Protein AF-A0A517PYD6-F1 (afdb_monomer)

Nearest PDB structures (foldseek):
  4lqc-assembly1_B  TM=9.552E-01  e=2.859E-15  Brucella melitensis
  7uxr-assembly1_B  TM=9.146E-01  e=4.306E-14  Bacteroides thetaiotaomicron
  8g83-assembly1_A  TM=9.114E-01  e=1.278E-12  Acinetobacter baumannii 1295743
  3h16-assembly1_A  TM=9.087E-01  e=2.225E-12  Paracoccus denitrificans PD1222
  7uwg-assembly2_B  TM=8.964E-01  e=1.739E-12  Acinetobacter baumannii

Mean predicted aligned error: 8.77 Å

Foldseek 3Di:
DQFAEEEAEEPVCCVVAVVVLCVLCVLLVGGYHYPQRHDDAPDQLQVSVVVRVVNHQAYEYEAEPSVVVRDYDLVSVVVLVCCCPVPSVRYAYEYEPDALVRCCVRPVVVSVDDHHYCVVPSNVVSVVVQLVRQWAWEAEPVRDTDIDRCSQWAWLFFFDLFPCCVVCVVVPVPPVVNVCSVVVARKTKTWRVPPDVIWIKIDRSNVRYIYTDDPVSCCRGRPPDPPPPDPPDPPPDDDD

Radius of gyration: 22.87 Å; Cα contacts (8 Å, |Δi|>4): 374; chains: 1; bounding box: 45×34×94 Å

Secondary structure (DSSP, 8-state):
--EEEEEEEEGGGIIIIIHHHHHHHHHTT--EE-GGGEE-TT--HHHHHHHHHHHEEEEEEEE-HHHHHS---HHHHHHHHHHHHTT-TTEEEEE-S--HHHHHHH-TTTTTS-PEEGGG-HHHHHHHHHHHHTEEEEE-TTS-EEEEEGGGSEEEEPPP--GGGGT-GGG---HHHHHHHHHT--EEEEEETTSTT-EEEEEETTT-EEEEE-HHHHHHHSPPPPPPPP--PPPP----

Solvent-accessible surface area (backbone atoms only — not comparable to full-atom values): 13710 Å² total; per-residue (Å²): 107,88,28,49,29,26,41,33,34,27,60,87,44,36,78,80,47,49,52,58,47,46,52,55,35,47,75,40,75,37,44,67,47,43,84,90,40,52,53,60,83,79,64,57,68,56,59,56,49,53,55,40,53,66,40,12,62,23,35,37,36,47,44,31,65,67,39,70,67,38,78,70,58,66,72,43,61,54,44,55,51,48,50,37,67,76,72,48,77,38,51,45,61,32,32,37,99,56,50,56,68,59,42,36,76,80,37,63,79,58,44,80,48,92,54,55,45,53,89,72,34,64,69,54,51,49,51,58,48,46,61,61,77,32,45,29,41,34,28,43,94,85,70,51,77,44,82,44,57,53,59,75,33,47,81,71,47,64,62,52,80,52,82,56,50,83,82,48,50,75,80,49,79,50,62,72,59,49,52,38,64,72,68,67,53,62,49,41,33,35,33,34,70,84,46,77,98,47,42,40,32,41,34,34,69,84,80,39,37,30,35,55,46,55,72,69,58,43,46,57,25,55,56,77,75,82,72,74,76,71,82,75,75,74,78,81,83,80,86,129

InterPro domains:
  IPR000157 Toll/interleukin-1 receptor homology (TIR) domain [PF13676] (6-99)
  IPR000157 Toll/interleukin-1 receptor homology (TIR) domain [PS50104] (1-133)
  IPR000157 Toll/interleukin-1 receptor homology (TIR) domain [SM00255] (2-145)
  IPR035897 Toll/interleukin-1 receptor homology (TIR) domain superfamily [G3DSA:3.40.50.10140] (1-121)
  IPR035897 Toll/interleukin-1 receptor homology (TIR) domain superfamily [SSF52200] (2-113)

Structure (mmCIF, N/CA/C/O backbone):
data_AF-A0A517PYD6-F1
#
_entry.id   AF-A0A517PYD6-F1
#
loop_
_atom_site.group_PDB
_atom_site.id
_atom_site.type_symbol
_atom_site.label_atom_id
_atom_site.label_alt_id
_atom_site.label_comp_id
_atom_site.label_asym_id
_atom_site.label_entity_id
_atom_site.label_seq_id
_atom_site.pdbx_PDB_ins_code
_atom_site.Cartn_x
_atom_site.Cartn_y
_atom_site.Cartn_z
_atom_site.occupancy
_atom_site.B_iso_or_equiv
_atom_site.auth_seq_id
_atom_site.auth_comp_id
_atom_site.auth_asym_id
_atom_site.auth_atom_id
_atom_site.pdbx_PDB_model_num
ATOM 1 N N . MET A 1 1 ? 3.929 -9.070 -5.646 1.00 64.12 1 MET A N 1
ATOM 2 C CA . MET A 1 1 ? 2.944 -8.330 -4.864 1.00 64.12 1 MET A CA 1
ATOM 3 C C . MET A 1 1 ? 1.997 -7.779 -5.881 1.00 64.12 1 MET A C 1
ATOM 5 O O . MET A 1 1 ? 2.422 -7.166 -6.853 1.00 64.12 1 MET A O 1
ATOM 9 N N . ASP A 1 2 ? 0.725 -8.060 -5.677 1.00 80.62 2 ASP A N 1
ATOM 10 C CA . ASP A 1 2 ? -0.310 -7.690 -6.629 1.00 80.62 2 ASP A CA 1
ATOM 11 C C . ASP A 1 2 ? -0.902 -6.319 -6.272 1.00 80.62 2 ASP A C 1
ATOM 13 O O . ASP A 1 2 ? -1.502 -5.665 -7.120 1.00 80.62 2 ASP A O 1
ATOM 17 N N . TRP A 1 3 ? -0.678 -5.839 -5.040 1.00 89.00 3 TRP A N 1
ATOM 18 C CA . TRP A 1 3 ? -1.339 -4.657 -4.486 1.00 89.00 3 TRP A CA 1
ATOM 19 C C . TRP A 1 3 ? -0.361 -3.659 -3.849 1.00 89.00 3 TRP A C 1
ATOM 21 O O . TRP A 1 3 ? 0.643 -4.022 -3.230 1.00 89.00 3 TRP A O 1
ATOM 31 N N . ASP A 1 4 ? -0.682 -2.369 -3.935 1.00 89.00 4 ASP A N 1
ATOM 32 C CA . ASP A 1 4 ? 0.058 -1.318 -3.231 1.00 89.00 4 ASP A CA 1
ATOM 33 C C . ASP A 1 4 ? -0.318 -1.277 -1.747 1.00 89.00 4 ASP A C 1
ATOM 35 O O . ASP A 1 4 ? 0.539 -1.095 -0.878 1.00 89.00 4 ASP A O 1
ATOM 39 N N . LEU A 1 5 ? -1.602 -1.471 -1.450 1.00 92.81 5 LEU A N 1
ATOM 40 C CA . LEU A 1 5 ? -2.156 -1.364 -0.109 1.00 92.81 5 LEU A CA 1
ATOM 41 C C . LEU A 1 5 ? -3.214 -2.446 0.109 1.00 92.81 5 LEU A C 1
ATOM 43 O O . LEU A 1 5 ? -4.138 -2.566 -0.690 1.00 92.81 5 LEU A O 1
ATOM 47 N N . PHE A 1 6 ? -3.137 -3.183 1.215 1.00 95.38 6 PHE A N 1
ATOM 48 C CA . PHE A 1 6 ? -4.326 -3.864 1.733 1.00 95.38 6 PHE A CA 1
ATOM 49 C C . PHE A 1 6 ? -4.969 -3.070 2.864 1.00 95.38 6 PHE A C 1
ATOM 51 O O . PHE A 1 6 ? -4.266 -2.368 3.591 1.00 95.38 6 PHE A O 1
ATOM 58 N N . ILE A 1 7 ? -6.287 -3.187 3.033 1.00 96.38 7 ILE A N 1
ATOM 59 C CA . ILE A 1 7 ? -7.005 -2.595 4.168 1.00 96.38 7 ILE A CA 1
ATOM 60 C C . ILE A 1 7 ? -7.632 -3.700 5.006 1.00 96.38 7 ILE A C 1
ATOM 62 O O . ILE A 1 7 ? -8.597 -4.343 4.601 1.00 96.38 7 ILE A O 1
ATOM 66 N N . SER A 1 8 ? -7.092 -3.878 6.203 1.00 94.88 8 SER A N 1
ATOM 67 C CA . SER A 1 8 ? -7.590 -4.816 7.192 1.00 94.88 8 SER A CA 1
ATOM 68 C C . SER A 1 8 ? -8.518 -4.114 8.173 1.00 94.88 8 SER A C 1
ATOM 70 O O . SER A 1 8 ? -8.181 -3.054 8.711 1.00 94.88 8 SER A O 1
ATOM 72 N N . HIS A 1 9 ? -9.711 -4.669 8.360 1.00 95.38 9 HIS A N 1
ATOM 73 C CA . HIS A 1 9 ? -10.810 -3.971 9.016 1.00 95.38 9 HIS A CA 1
ATOM 74 C C . HIS A 1 9 ? -11.825 -4.935 9.619 1.00 95.38 9 HIS A C 1
ATOM 76 O O . HIS A 1 9 ? -11.904 -6.100 9.236 1.00 95.38 9 HIS A O 1
ATOM 82 N N . ALA A 1 10 ? -12.619 -4.440 10.564 1.00 95.75 10 ALA A N 1
ATOM 83 C CA . ALA A 1 10 ? -13.800 -5.158 10.999 1.00 95.75 10 ALA A CA 1
ATOM 84 C C . ALA A 1 10 ? -14.883 -5.088 9.916 1.00 95.75 10 ALA A C 1
ATOM 86 O O . ALA A 1 10 ? -15.061 -4.033 9.310 1.00 95.75 10 ALA A O 1
ATOM 87 N N . SER A 1 11 ? -15.605 -6.187 9.689 1.00 94.00 11 SER A N 1
ATOM 88 C CA . SER A 1 11 ? -16.716 -6.276 8.728 1.00 94.00 11 SER A CA 1
ATOM 89 C C . SER A 1 11 ? -17.699 -5.109 8.815 1.00 94.00 11 SER A C 1
ATOM 91 O O . SER A 1 11 ? -18.129 -4.546 7.809 1.00 94.00 11 SER A O 1
ATOM 93 N N . GLU A 1 12 ? -17.981 -4.681 10.038 1.00 96.31 12 GLU A N 1
ATOM 94 C CA . GLU A 1 12 ? -18.884 -3.589 10.370 1.00 96.31 12 GLU A CA 1
ATOM 95 C C . GLU A 1 12 ? -18.407 -2.215 9.849 1.00 96.31 12 GLU A C 1
ATOM 97 O O . GLU A 1 12 ? -19.226 -1.342 9.567 1.00 96.31 12 GLU A O 1
ATOM 102 N N . ASP A 1 13 ? -17.098 -2.022 9.660 1.00 96.31 13 ASP A N 1
ATOM 103 C CA . ASP A 1 13 ? -1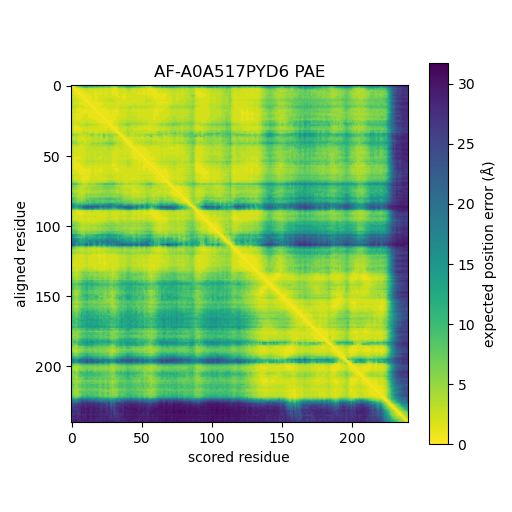6.492 -0.756 9.215 1.00 96.31 13 ASP A CA 1
ATOM 104 C C . ASP A 1 13 ? -16.428 -0.604 7.683 1.00 96.31 13 ASP A C 1
ATOM 106 O O . ASP A 1 13 ? -16.016 0.442 7.156 1.00 96.31 13 ASP A O 1
ATOM 110 N N . LYS A 1 14 ? -16.789 -1.66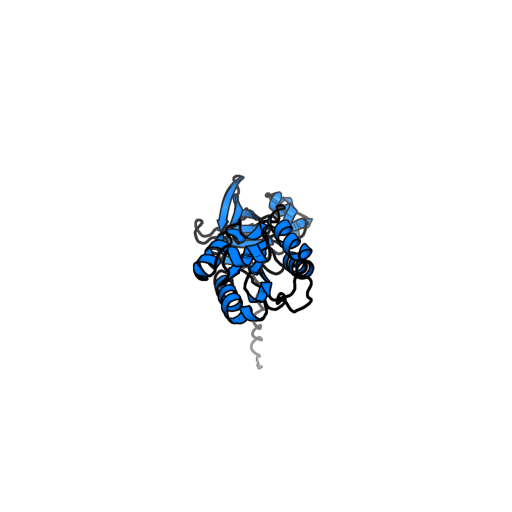1 6.947 1.00 95.81 14 LYS A N 1
ATOM 111 C CA . LYS A 1 14 ? -16.534 -1.790 5.510 1.00 95.81 14 LYS A CA 1
ATOM 112 C C . LYS A 1 14 ? -17.160 -0.672 4.687 1.00 95.81 14 LYS A C 1
ATOM 114 O O . LYS A 1 14 ? -16.476 0.005 3.916 1.00 95.81 14 LYS A O 1
ATOM 119 N N . ASP A 1 15 ? -18.461 -0.471 4.856 1.00 95.81 15 ASP A N 1
ATOM 120 C CA . ASP A 1 15 ? -19.213 0.498 4.060 1.00 95.81 15 ASP A CA 1
ATOM 121 C C . ASP A 1 15 ? -19.013 1.934 4.543 1.00 95.81 15 ASP A C 1
ATOM 123 O O . ASP A 1 15 ? -19.045 2.861 3.732 1.00 95.81 15 ASP A O 1
ATOM 127 N N . GLU A 1 16 ? -18.763 2.130 5.840 1.00 94.81 16 GLU A N 1
ATOM 128 C CA . GLU A 1 16 ? -18.590 3.468 6.398 1.00 94.81 16 GLU A CA 1
ATOM 129 C C . GLU A 1 16 ? -17.227 4.081 6.035 1.00 94.81 16 GLU A C 1
ATOM 131 O O . GLU A 1 16 ? -17.141 5.272 5.728 1.00 94.81 16 GLU A O 1
ATOM 136 N N . ILE A 1 17 ? -16.153 3.287 6.058 1.00 95.12 17 ILE A N 1
ATOM 137 C CA . ILE A 1 17 ? -14.780 3.808 5.949 1.00 95.12 17 ILE A CA 1
ATOM 138 C C . ILE A 1 17 ? -14.033 3.176 4.794 1.00 95.12 17 ILE A C 1
ATOM 140 O O . ILE A 1 17 ? -13.421 3.881 3.993 1.00 95.12 17 ILE A O 1
ATOM 144 N N . VAL A 1 18 ? -14.028 1.846 4.733 1.00 96.44 18 VAL A N 1
ATOM 145 C CA . VAL A 1 18 ? -13.042 1.105 3.945 1.00 96.44 18 VAL A CA 1
ATOM 146 C C . VAL A 1 18 ? -13.322 1.257 2.466 1.00 96.44 18 VAL A C 1
ATOM 148 O O . VAL A 1 18 ? -12.426 1.639 1.719 1.00 96.44 18 VAL A O 1
ATOM 151 N N . ARG A 1 19 ? -14.575 1.062 2.049 1.00 96.81 19 ARG A N 1
ATOM 152 C CA . ARG A 1 19 ? -15.001 1.246 0.661 1.00 96.81 19 ARG A CA 1
ATOM 153 C C . ARG A 1 19 ? -14.814 2.703 0.199 1.00 96.81 19 ARG A C 1
ATOM 155 O O . ARG A 1 19 ? -14.189 2.898 -0.845 1.00 96.81 19 ARG A O 1
ATOM 162 N N . PRO A 1 20 ? -15.253 3.742 0.943 1.00 96.62 20 PRO A N 1
ATOM 163 C CA . PRO A 1 20 ? -14.933 5.130 0.599 1.00 96.62 20 PRO A CA 1
ATOM 164 C C . PRO A 1 20 ? -13.432 5.407 0.468 1.00 96.62 20 PRO A C 1
ATOM 166 O O . PRO A 1 20 ? -13.009 6.055 -0.488 1.00 96.62 20 PRO A O 1
ATOM 169 N N . LEU A 1 21 ? -12.615 4.906 1.396 1.00 95.94 21 LEU A N 1
ATOM 170 C CA . LEU A 1 21 ? -11.175 5.139 1.389 1.00 95.94 21 LEU A CA 1
ATOM 171 C C . LEU A 1 21 ? -10.481 4.410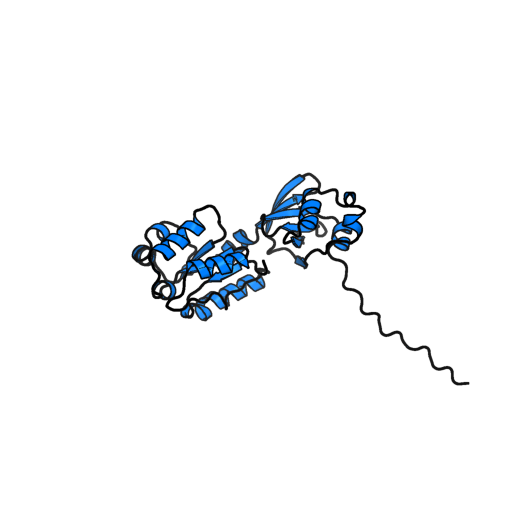 0.226 1.00 95.94 21 LEU A C 1
ATOM 173 O O . LEU A 1 21 ? -9.648 5.005 -0.458 1.00 95.94 21 LEU A O 1
ATOM 177 N N . ALA A 1 22 ? -10.870 3.164 -0.054 1.00 95.38 22 ALA A N 1
ATOM 178 C CA . ALA A 1 22 ? -10.392 2.390 -1.197 1.00 95.38 22 ALA A CA 1
ATOM 179 C C . ALA A 1 22 ? -10.718 3.074 -2.534 1.00 95.38 22 ALA A C 1
ATOM 181 O O . ALA A 1 22 ? -9.873 3.101 -3.429 1.00 95.38 22 ALA A O 1
ATOM 182 N N . ASN A 1 23 ? -11.897 3.693 -2.656 1.00 95.00 23 ASN A N 1
ATOM 183 C CA . ASN A 1 23 ? -12.264 4.468 -3.842 1.00 95.00 23 ASN A CA 1
ATOM 184 C C . ASN A 1 23 ? -11.355 5.694 -4.033 1.00 95.00 23 ASN A C 1
ATOM 186 O O . ASN A 1 23 ? -10.924 5.961 -5.154 1.00 95.00 23 ASN A O 1
ATOM 190 N N . ILE A 1 24 ? -11.028 6.417 -2.953 1.00 94.50 24 ILE A N 1
ATOM 191 C CA . ILE A 1 24 ? -10.103 7.564 -3.013 1.00 94.50 24 ILE A CA 1
ATOM 192 C C . ILE A 1 24 ? -8.705 7.101 -3.440 1.00 94.50 24 ILE A C 1
ATOM 194 O O . ILE A 1 24 ? -8.082 7.722 -4.296 1.00 94.50 24 ILE A O 1
ATOM 198 N N . PHE A 1 25 ? -8.213 6.000 -2.872 1.00 92.88 25 PHE A N 1
ATOM 199 C CA . PHE A 1 25 ? -6.920 5.430 -3.250 1.00 92.88 25 PHE A CA 1
ATOM 200 C C . PHE A 1 25 ? -6.882 4.973 -4.711 1.00 92.88 25 PHE A C 1
ATOM 202 O O . PHE A 1 25 ? -5.942 5.313 -5.428 1.00 92.88 25 PHE A O 1
ATOM 209 N N . SER A 1 26 ? -7.928 4.288 -5.173 1.00 89.12 26 SER A N 1
ATOM 210 C CA . SER A 1 26 ? -8.041 3.836 -6.564 1.00 89.12 26 SER A CA 1
ATOM 211 C C . SER A 1 26 ? -8.044 5.017 -7.538 1.00 89.12 26 SER A C 1
ATOM 213 O O . SER A 1 26 ? -7.374 4.974 -8.566 1.00 89.12 26 SER A O 1
ATOM 215 N N . ALA A 1 27 ? -8.727 6.113 -7.187 1.00 87.25 27 ALA A N 1
ATOM 216 C CA . ALA A 1 27 ? -8.702 7.352 -7.966 1.00 87.25 27 ALA A CA 1
ATOM 217 C C . ALA A 1 27 ? -7.305 8.005 -8.032 1.00 87.25 27 ALA A C 1
ATOM 219 O O . ALA A 1 27 ? -7.038 8.779 -8.947 1.00 87.25 27 ALA A O 1
ATOM 220 N N . ASN A 1 28 ? -6.411 7.666 -7.097 1.00 83.25 28 ASN A N 1
ATOM 221 C CA . ASN A 1 28 ? -5.027 8.138 -7.023 1.00 83.25 28 ASN A CA 1
ATOM 222 C C . ASN A 1 28 ? -4.007 7.096 -7.529 1.00 83.25 28 ASN A C 1
ATOM 224 O O . ASN A 1 28 ? -2.834 7.166 -7.157 1.00 83.25 28 ASN A O 1
ATOM 228 N N . ASN A 1 29 ? -4.437 6.132 -8.354 1.00 79.56 29 ASN A N 1
ATOM 229 C CA . ASN A 1 29 ? -3.607 5.054 -8.915 1.00 79.56 29 ASN A CA 1
ATOM 230 C C . ASN A 1 29 ? -2.935 4.146 -7.868 1.00 79.56 29 ASN A C 1
ATOM 232 O O . ASN A 1 29 ? -1.924 3.508 -8.157 1.00 79.56 29 ASN A O 1
ATOM 236 N N . VAL A 1 30 ? -3.485 4.068 -6.656 1.00 88.31 30 VAL A N 1
ATOM 237 C CA . VAL A 1 30 ? -3.038 3.110 -5.642 1.00 88.31 30 VAL A CA 1
ATOM 238 C C . VAL A 1 30 ? -3.856 1.839 -5.807 1.00 88.31 30 VAL A C 1
ATOM 240 O O . VAL A 1 30 ? -5.079 1.879 -5.666 1.00 88.31 30 VAL A O 1
ATOM 243 N N . ASN A 1 31 ? -3.201 0.707 -6.080 1.00 89.44 31 ASN A N 1
ATOM 244 C CA . ASN A 1 31 ? -3.914 -0.562 -6.183 1.00 89.44 31 ASN A CA 1
ATOM 245 C C . ASN A 1 31 ? -4.279 -1.090 -4.785 1.00 89.44 31 ASN A C 1
ATOM 247 O O . ASN A 1 31 ? -3.385 -1.402 -3.993 1.00 89.44 31 ASN A O 1
ATOM 251 N N . VAL A 1 32 ? -5.577 -1.178 -4.473 1.00 93.12 32 VAL A N 1
ATOM 252 C CA . VAL A 1 32 ? -6.070 -1.510 -3.125 1.00 93.12 32 VAL A CA 1
ATOM 253 C C . VAL A 1 32 ? -6.866 -2.803 -3.100 1.00 93.12 32 VAL A C 1
ATOM 255 O O . VAL A 1 32 ? -7.763 -3.003 -3.913 1.00 93.12 32 VAL A O 1
ATOM 258 N N . TRP A 1 33 ? -6.615 -3.614 -2.075 1.00 93.31 33 TRP A N 1
ATOM 259 C CA . TRP A 1 33 ? -7.391 -4.812 -1.773 1.00 93.31 33 TRP A CA 1
ATOM 260 C C . TRP A 1 33 ? -7.917 -4.794 -0.343 1.00 93.31 33 TRP A C 1
ATOM 262 O O . TRP A 1 33 ? -7.178 -4.481 0.587 1.00 93.31 33 TRP A O 1
ATOM 272 N N . TYR A 1 34 ? -9.193 -5.101 -0.134 1.00 91.44 34 TYR A N 1
ATOM 273 C CA . TYR A 1 34 ? -9.782 -5.012 1.206 1.00 91.44 34 TYR A CA 1
ATOM 274 C C . TYR A 1 34 ? -10.790 -6.113 1.530 1.00 91.44 34 TYR A C 1
ATOM 276 O O . TYR A 1 34 ? -10.874 -6.495 2.689 1.00 91.44 34 TYR A O 1
ATOM 284 N N . ASP A 1 35 ? -11.500 -6.671 0.545 1.00 87.12 35 ASP A N 1
ATOM 285 C CA . ASP A 1 35 ? -12.554 -7.665 0.801 1.00 87.12 35 ASP A CA 1
ATOM 286 C C . ASP A 1 35 ? -12.060 -8.953 1.483 1.00 87.12 35 ASP A C 1
ATOM 288 O O . ASP A 1 35 ? -12.775 -9.501 2.312 1.00 87.12 35 ASP A O 1
ATOM 292 N N . GLU A 1 36 ? -10.845 -9.425 1.185 1.00 84.69 36 GLU A N 1
ATOM 293 C CA . GLU A 1 36 ? -10.298 -10.656 1.788 1.00 84.69 36 GLU A CA 1
ATOM 294 C C . GLU A 1 36 ? -9.655 -10.453 3.172 1.00 84.69 36 GLU A C 1
ATOM 296 O O . GLU A 1 36 ? -9.262 -11.424 3.813 1.00 84.69 36 GLU A O 1
ATOM 301 N N . PHE A 1 37 ? -9.545 -9.209 3.655 1.00 85.88 37 PHE A N 1
ATOM 302 C CA . PHE A 1 37 ? -8.921 -8.884 4.952 1.00 85.88 37 PHE A CA 1
ATOM 303 C C . PHE A 1 37 ? -9.916 -8.336 5.973 1.00 85.88 37 PHE A C 1
ATOM 305 O O . PHE A 1 37 ? -9.568 -7.528 6.844 1.00 85.88 37 PHE A O 1
ATOM 312 N N . GLU A 1 38 ? -11.157 -8.774 5.829 1.00 90.38 38 GLU A N 1
ATOM 313 C CA . GLU A 1 38 ? -12.241 -8.558 6.768 1.00 90.38 38 GLU A CA 1
ATOM 314 C C . GLU A 1 38 ? -12.064 -9.496 7.970 1.00 90.38 38 GLU A C 1
ATOM 316 O O . GLU A 1 38 ? -11.844 -10.691 7.800 1.00 90.38 38 GLU A O 1
ATOM 321 N N . PHE A 1 39 ? -12.111 -8.953 9.186 1.00 90.25 39 PHE A N 1
ATOM 322 C CA . PHE A 1 39 ? -11.974 -9.755 10.400 1.00 90.25 39 PHE A CA 1
ATOM 323 C C . PHE A 1 39 ? -13.309 -10.350 10.844 1.00 90.25 39 PHE A C 1
ATOM 325 O O . PHE A 1 39 ? -14.304 -9.631 10.980 1.00 90.25 39 PHE A O 1
ATOM 332 N N . GLU A 1 40 ? -13.287 -11.615 11.236 1.00 89.44 40 GLU A N 1
ATOM 333 C CA . GLU A 1 40 ? -14.357 -12.329 11.923 1.00 89.44 40 GLU A CA 1
ATOM 334 C C . GLU A 1 40 ? -13.965 -12.699 13.367 1.00 89.44 40 GLU A C 1
ATOM 336 O O . GLU A 1 40 ? -12.820 -12.567 13.811 1.00 89.44 40 GLU A O 1
ATOM 341 N N . ILE A 1 41 ? -14.952 -13.118 14.165 1.00 86.00 41 ILE A N 1
ATOM 342 C CA . ILE A 1 41 ? -14.708 -13.542 15.548 1.00 86.00 41 ILE A CA 1
ATOM 343 C C . ILE A 1 41 ? -13.928 -14.860 15.538 1.00 86.00 41 ILE A C 1
ATOM 345 O O . ILE A 1 41 ? -14.426 -15.876 15.062 1.00 86.00 41 ILE A O 1
ATOM 349 N N . GLY A 1 42 ? -12.751 -14.858 16.167 1.00 85.31 42 GLY A N 1
ATOM 350 C CA . GLY A 1 42 ? -11.892 -16.039 16.283 1.00 85.31 42 GLY A CA 1
ATOM 351 C C . GLY A 1 42 ? -10.748 -16.084 15.272 1.00 85.31 42 GLY A C 1
ATOM 352 O O . GLY A 1 42 ? -9.925 -16.996 15.357 1.00 85.31 42 GLY A O 1
ATOM 353 N N . ASP A 1 43 ? -10.663 -15.097 14.379 1.00 88.81 43 ASP A N 1
ATOM 354 C CA . ASP A 1 43 ? -9.532 -14.938 13.471 1.00 88.81 43 ASP A CA 1
ATOM 355 C C . ASP A 1 43 ? -8.207 -14.766 14.214 1.00 88.81 43 ASP A C 1
ATOM 357 O O . ASP A 1 43 ? -8.150 -14.345 15.373 1.00 88.81 43 ASP A O 1
ATOM 361 N N . ASN A 1 44 ? -7.112 -15.062 13.513 1.00 90.81 44 ASN A N 1
ATOM 362 C CA . ASN A 1 44 ? -5.773 -14.748 13.980 1.00 90.81 44 ASN A CA 1
ATOM 363 C C . ASN A 1 44 ? -5.295 -13.432 13.356 1.00 90.81 44 ASN A C 1
ATOM 365 O O . ASN A 1 44 ? -4.903 -13.401 12.189 1.00 90.81 44 ASN A O 1
ATOM 369 N N . LEU A 1 45 ? -5.259 -12.353 14.143 1.00 89.31 45 LEU A N 1
ATOM 370 C CA . LEU A 1 45 ? -4.905 -11.014 13.650 1.00 89.31 45 LEU A CA 1
ATOM 371 C C . LEU A 1 45 ? -3.538 -10.996 12.955 1.00 89.31 45 LEU A C 1
ATOM 373 O O . LEU A 1 45 ? -3.351 -10.361 11.917 1.00 89.31 45 LEU A O 1
ATOM 377 N N . ARG A 1 46 ? -2.561 -11.690 13.543 1.00 87.44 46 ARG A N 1
ATOM 378 C CA . ARG A 1 46 ? -1.193 -11.706 13.030 1.00 87.44 46 ARG A CA 1
ATOM 379 C C . ARG A 1 46 ? -1.120 -12.419 11.684 1.00 87.44 46 ARG A C 1
ATOM 381 O O . ARG A 1 46 ? -0.471 -11.908 10.777 1.00 87.44 46 ARG A O 1
ATOM 388 N N . GLU A 1 47 ? -1.761 -13.575 11.560 1.00 88.75 47 GLU A N 1
ATOM 389 C CA . GLU A 1 47 ? -1.769 -14.350 10.319 1.00 88.75 47 GLU A CA 1
ATOM 390 C C . GLU A 1 47 ? -2.435 -13.577 9.177 1.00 88.75 47 GLU A C 1
ATOM 392 O O . GLU A 1 47 ? -1.851 -13.470 8.098 1.00 88.75 47 GLU A O 1
ATOM 397 N N . THR A 1 48 ? -3.592 -12.956 9.433 1.00 90.38 48 THR A N 1
ATOM 398 C CA . THR A 1 48 ? -4.296 -12.118 8.451 1.00 90.38 48 THR A CA 1
ATOM 399 C C . THR A 1 48 ? -3.402 -10.988 7.942 1.00 90.38 48 THR A C 1
ATOM 401 O O . THR A 1 48 ? -3.284 -10.769 6.735 1.00 90.38 48 THR A O 1
ATOM 404 N N . ILE A 1 49 ? -2.695 -10.305 8.846 1.00 89.12 49 ILE A N 1
ATOM 405 C CA . ILE A 1 49 ? -1.787 -9.208 8.491 1.00 89.12 49 ILE A CA 1
ATOM 406 C C . ILE A 1 49 ? -0.557 -9.703 7.733 1.00 89.12 49 ILE A C 1
ATOM 408 O O . ILE A 1 49 ? -0.151 -9.082 6.749 1.00 89.12 49 ILE A O 1
ATOM 412 N N . GLU A 1 50 ? 0.052 -10.808 8.164 1.00 88.31 50 GLU A N 1
ATOM 413 C CA . GLU A 1 50 ? 1.187 -11.394 7.452 1.00 88.31 50 GLU A CA 1
ATOM 414 C C . GLU A 1 50 ? 0.786 -11.823 6.034 1.00 88.31 50 GLU A C 1
ATOM 416 O O . GLU A 1 50 ? 1.547 -11.596 5.094 1.00 88.31 50 GLU A O 1
ATOM 421 N N . ASN A 1 51 ? -0.414 -12.380 5.855 1.00 89.75 51 ASN A N 1
ATOM 422 C CA . ASN A 1 51 ? -0.943 -12.738 4.540 1.00 89.75 51 ASN A CA 1
ATOM 423 C C . ASN A 1 51 ? -1.196 -11.502 3.667 1.00 89.75 51 ASN A C 1
ATOM 425 O O . ASN A 1 51 ? -0.818 -11.506 2.495 1.00 89.75 51 ASN A O 1
ATOM 429 N N . GLY A 1 52 ? -1.714 -10.412 4.238 1.00 90.44 52 GLY A N 1
ATOM 430 C CA . GLY A 1 52 ? -1.815 -9.131 3.536 1.00 90.44 52 GLY A CA 1
ATOM 431 C C . GLY A 1 52 ? -0.459 -8.597 3.083 1.00 90.44 52 GLY A C 1
ATOM 432 O O . GLY A 1 52 ? -0.280 -8.243 1.921 1.00 90.44 52 GLY A O 1
ATOM 433 N N . LEU A 1 53 ? 0.549 -8.625 3.956 1.00 88.38 53 LEU A N 1
ATOM 434 C CA . LEU A 1 53 ? 1.901 -8.150 3.640 1.00 88.38 53 LEU A CA 1
ATOM 435 C C . LEU A 1 53 ? 2.664 -9.025 2.635 1.00 88.38 53 LEU A C 1
ATOM 437 O O . LEU A 1 53 ? 3.649 -8.552 2.057 1.00 88.38 53 LEU A O 1
ATOM 441 N N . ARG A 1 54 ? 2.260 -10.287 2.441 1.00 88.25 54 ARG A N 1
ATOM 442 C CA . ARG A 1 54 ? 2.808 -11.151 1.381 1.00 88.25 54 ARG A CA 1
ATOM 443 C C . ARG A 1 54 ? 2.363 -10.685 -0.005 1.00 88.25 54 ARG A C 1
ATOM 445 O O . ARG A 1 54 ? 3.160 -10.735 -0.937 1.00 88.25 54 ARG A O 1
ATOM 452 N N . ASN A 1 55 ? 1.128 -10.203 -0.119 1.00 88.62 55 ASN A N 1
ATOM 453 C CA . ASN A 1 55 ? 0.522 -9.832 -1.398 1.00 88.62 55 ASN A CA 1
ATOM 454 C C . ASN A 1 55 ? 0.542 -8.322 -1.668 1.00 88.62 55 ASN A C 1
ATOM 456 O O . ASN A 1 55 ? 0.340 -7.913 -2.811 1.00 88.62 55 ASN A O 1
ATOM 460 N N . SER A 1 56 ? 0.840 -7.511 -0.650 1.00 89.81 56 SER A N 1
ATOM 461 C CA . SER A 1 56 ? 0.751 -6.054 -0.725 1.00 89.81 56 SER A CA 1
ATOM 462 C C . SER A 1 56 ? 1.976 -5.349 -0.157 1.00 89.81 56 SER A C 1
ATOM 464 O O . SER A 1 56 ? 2.545 -5.776 0.850 1.00 89.81 56 SER A O 1
ATOM 466 N N . ARG A 1 57 ? 2.338 -4.197 -0.728 1.00 87.31 57 ARG A N 1
ATOM 467 C CA . ARG A 1 57 ? 3.479 -3.390 -0.255 1.00 87.31 57 ARG A CA 1
ATOM 468 C C . ARG A 1 57 ? 3.237 -2.801 1.132 1.00 87.31 57 ARG A C 1
ATOM 470 O O . ARG A 1 57 ? 4.125 -2.868 1.975 1.00 87.31 57 ARG A O 1
ATOM 477 N N . TYR A 1 58 ? 2.043 -2.288 1.399 1.00 90.12 58 TYR A N 1
ATOM 478 C CA . TYR A 1 58 ? 1.651 -1.733 2.696 1.00 90.12 58 TYR A CA 1
ATOM 479 C C . TYR A 1 58 ? 0.344 -2.355 3.191 1.00 90.12 58 TYR A C 1
ATOM 481 O O . TYR A 1 58 ? -0.457 -2.852 2.402 1.00 90.12 58 TYR A O 1
ATOM 489 N N . GLY A 1 59 ? 0.118 -2.296 4.502 1.00 91.62 59 GLY A N 1
ATOM 490 C CA . GLY A 1 59 ? -1.131 -2.674 5.151 1.00 91.62 59 GLY A CA 1
ATOM 491 C C . GLY A 1 59 ? -1.693 -1.535 5.976 1.00 91.62 59 GLY A C 1
ATOM 492 O O . GLY A 1 59 ? -1.021 -1.026 6.867 1.00 91.62 59 GLY A O 1
ATOM 493 N N . LEU A 1 60 ? -2.927 -1.144 5.702 1.00 93.12 60 LEU A N 1
ATOM 494 C CA . LEU A 1 60 ? -3.708 -0.238 6.528 1.00 93.12 60 LEU A CA 1
ATOM 495 C C . LEU A 1 60 ? -4.540 -1.063 7.509 1.00 93.12 60 LEU A C 1
ATOM 497 O O . LEU A 1 60 ? -5.252 -1.964 7.078 1.00 93.12 60 LEU A O 1
ATOM 501 N N . VAL A 1 61 ? -4.487 -0.757 8.803 1.00 92.62 61 VAL A N 1
ATOM 502 C CA . VAL A 1 61 ? -5.309 -1.441 9.815 1.00 92.62 61 VAL A CA 1
ATOM 503 C C . VAL A 1 61 ? -6.274 -0.444 10.439 1.00 92.62 61 VAL A C 1
ATOM 505 O O . VAL A 1 61 ? -5.848 0.559 11.018 1.00 92.62 61 VAL A O 1
ATOM 508 N N . VAL A 1 62 ? -7.573 -0.716 10.313 1.00 93.69 62 VAL A N 1
ATOM 509 C CA . VAL A 1 62 ? -8.638 0.109 10.888 1.00 93.69 62 VAL A CA 1
ATOM 510 C C . VAL A 1 62 ? -8.845 -0.268 12.349 1.00 93.69 62 VAL A C 1
ATOM 512 O O . VAL A 1 62 ? -9.366 -1.332 12.665 1.00 93.69 62 VAL A O 1
ATOM 515 N N . LEU A 1 63 ? -8.436 0.627 13.246 1.00 91.62 63 LEU A N 1
ATOM 516 C CA . LEU A 1 63 ? -8.653 0.510 14.682 1.00 91.62 63 LEU A CA 1
ATOM 517 C C . LEU A 1 63 ? -9.929 1.271 15.049 1.00 91.62 63 LEU A C 1
ATOM 519 O O . LEU A 1 63 ? -9.901 2.480 15.297 1.00 91.62 63 LEU A O 1
ATOM 523 N N . SER A 1 64 ? -11.048 0.557 15.035 1.00 93.69 64 SER A N 1
ATOM 524 C CA . SER A 1 64 ? -12.376 1.036 15.419 1.00 93.69 64 SER A CA 1
ATOM 525 C C . SER A 1 64 ? -12.852 0.369 16.710 1.00 93.69 64 SER A C 1
ATOM 527 O O . SER A 1 64 ? -12.202 -0.531 17.246 1.00 93.69 64 SER A O 1
ATOM 529 N N . GLN A 1 65 ? -14.023 0.773 17.199 1.00 92.81 65 GLN A N 1
ATOM 530 C CA . GLN A 1 65 ? -14.684 0.044 18.277 1.00 92.81 65 GLN A CA 1
ATOM 531 C C . GLN A 1 65 ? -14.999 -1.407 17.864 1.00 92.81 65 GLN A C 1
ATOM 533 O O . GLN A 1 65 ? -14.701 -2.320 18.629 1.00 92.81 65 GLN A O 1
ATOM 538 N N . HIS A 1 66 ? -15.493 -1.633 16.642 1.00 95.00 66 HIS A N 1
ATOM 539 C CA . HIS A 1 66 ? -15.790 -2.972 16.118 1.00 95.00 66 HIS A CA 1
ATOM 540 C C . HIS A 1 66 ? -14.546 -3.855 16.022 1.00 95.00 66 HIS A C 1
ATOM 542 O O . HIS A 1 66 ? -14.591 -5.038 16.355 1.00 95.00 66 HIS A O 1
ATOM 548 N N . PHE A 1 67 ? -13.398 -3.278 15.654 1.00 93.06 67 PHE A N 1
ATOM 549 C CA . PHE A 1 67 ? -12.123 -3.987 15.704 1.00 93.06 67 PHE A CA 1
ATOM 550 C C . PHE A 1 67 ? -11.810 -4.465 17.125 1.00 93.06 67 PHE A C 1
ATOM 552 O O . PHE A 1 67 ? -11.452 -5.623 17.307 1.00 93.06 67 PHE A O 1
ATOM 559 N N . PHE A 1 68 ? -11.959 -3.608 18.137 1.00 89.62 68 PHE A N 1
ATOM 560 C CA . PHE A 1 68 ? -11.655 -3.968 19.526 1.00 89.62 68 PHE A CA 1
ATOM 561 C C . PHE A 1 68 ? -12.702 -4.880 20.190 1.00 89.62 68 PHE A C 1
ATOM 563 O O . PHE A 1 68 ? -12.395 -5.514 21.201 1.00 89.62 68 PHE A O 1
ATOM 570 N N . GLU A 1 69 ? -13.913 -4.959 19.637 1.00 90.81 69 GLU A N 1
ATOM 571 C CA . GLU A 1 69 ? -14.966 -5.894 20.056 1.00 90.81 69 GLU A CA 1
ATOM 572 C C . GLU A 1 69 ? -14.679 -7.334 19.606 1.00 90.81 69 GLU A C 1
ATOM 574 O O . GLU A 1 69 ? -15.094 -8.283 20.281 1.00 90.81 69 GLU A O 1
ATOM 579 N N . LYS A 1 70 ? -13.914 -7.523 18.520 1.00 87.44 70 LYS A N 1
ATOM 580 C CA . LYS A 1 70 ? -13.400 -8.844 18.142 1.00 87.44 70 LYS A CA 1
ATOM 581 C C . LYS A 1 70 ? -12.372 -9.269 19.193 1.00 87.44 70 LYS A C 1
ATOM 583 O O . LYS A 1 70 ? -11.440 -8.537 19.517 1.00 87.44 70 LYS A O 1
ATOM 588 N N . TYR A 1 71 ? -12.590 -10.427 19.815 1.00 82.81 71 TYR A N 1
ATOM 589 C CA . TYR A 1 71 ? -11.804 -10.879 20.965 1.00 82.81 71 TYR A CA 1
ATOM 590 C C . TYR A 1 71 ? -10.371 -11.250 20.551 1.00 82.81 71 TYR A C 1
ATOM 592 O O . TYR A 1 71 ? -10.071 -12.411 20.278 1.00 82.81 71 TYR A O 1
ATOM 600 N N . TRP A 1 72 ? -9.476 -10.264 20.519 1.00 88.12 72 TRP A N 1
ATOM 601 C CA . TRP A 1 72 ? -8.066 -10.479 20.207 1.00 88.12 72 TRP A CA 1
ATOM 602 C C . TRP A 1 72 ? -7.276 -10.883 21.454 1.00 88.12 72 TRP A C 1
ATOM 604 O O . TRP A 1 72 ? -7.280 -10.159 22.460 1.00 88.12 72 TRP A O 1
ATOM 614 N N . PRO A 1 73 ? -6.513 -11.988 21.415 1.00 87.50 73 PRO A N 1
ATOM 615 C CA . PRO A 1 73 ? -5.532 -12.272 22.449 1.00 87.50 73 PRO A CA 1
ATOM 616 C C . PRO A 1 73 ? -4.543 -11.106 22.576 1.00 87.50 73 PRO A C 1
ATOM 618 O O . PRO A 1 73 ? -3.997 -10.641 21.578 1.00 87.50 73 PRO A O 1
ATOM 621 N N . LYS A 1 74 ? -4.223 -10.677 23.804 1.00 84.12 74 LYS A N 1
ATOM 622 C CA . LYS A 1 74 ? -3.288 -9.559 24.052 1.00 84.12 74 LYS A CA 1
ATOM 623 C C . LYS A 1 74 ? -1.966 -9.687 23.276 1.00 84.12 74 LYS A C 1
ATOM 625 O O . LYS A 1 74 ? -1.478 -8.714 22.717 1.00 84.12 74 LYS A O 1
ATOM 630 N N . ARG A 1 75 ? -1.433 -10.911 23.181 1.00 85.56 75 ARG A N 1
ATOM 631 C CA . ARG A 1 75 ? -0.217 -11.235 22.414 1.00 85.56 75 ARG A CA 1
ATOM 632 C C . ARG A 1 75 ? -0.304 -10.868 20.925 1.00 85.56 75 ARG A C 1
ATOM 634 O O . ARG A 1 75 ? 0.721 -10.577 20.322 1.00 85.56 75 ARG A O 1
ATOM 641 N N . GLU A 1 76 ? -1.493 -10.910 20.328 1.00 87.69 76 GLU A N 1
ATOM 642 C CA . GLU A 1 76 ? -1.699 -10.570 18.918 1.00 87.69 76 GLU A CA 1
ATOM 643 C C . GLU A 1 76 ? -1.735 -9.057 18.718 1.00 87.69 76 GLU A C 1
ATOM 645 O O . GLU A 1 76 ? -1.070 -8.547 17.818 1.00 87.69 76 GLU A O 1
ATOM 650 N N . LEU A 1 77 ? -2.409 -8.333 19.616 1.00 85.38 77 LEU A N 1
ATOM 651 C CA . LEU A 1 77 ? -2.396 -6.869 19.638 1.00 85.38 77 LEU A CA 1
ATOM 652 C C . LEU A 1 77 ? -0.985 -6.310 19.887 1.00 85.38 77 LEU A C 1
ATOM 654 O O . LEU A 1 77 ? -0.556 -5.377 19.210 1.00 85.38 77 LEU A O 1
ATOM 658 N N . ASP A 1 78 ? -0.228 -6.912 20.806 1.00 80.81 78 ASP A N 1
ATOM 659 C CA . ASP A 1 78 ? 1.183 -6.568 21.034 1.00 80.81 78 ASP A CA 1
ATOM 660 C C . ASP A 1 78 ? 2.055 -6.914 19.803 1.00 80.81 78 ASP A C 1
ATOM 662 O O . ASP A 1 78 ? 3.004 -6.197 19.462 1.00 80.81 78 ASP A O 1
ATOM 666 N N . GLY A 1 79 ? 1.714 -7.997 19.094 1.00 80.69 79 GLY A N 1
ATOM 667 C CA . GLY A 1 79 ? 2.347 -8.403 17.839 1.00 80.69 79 GLY A CA 1
ATOM 668 C C . GLY A 1 79 ? 2.165 -7.378 16.719 1.00 80.69 79 GLY A C 1
ATOM 669 O O . GLY A 1 79 ? 3.139 -7.045 16.043 1.00 80.69 79 GLY A O 1
ATOM 670 N N . LEU A 1 80 ? 0.961 -6.813 16.576 1.00 81.19 80 LEU A N 1
ATOM 671 C CA . LEU A 1 80 ? 0.668 -5.736 15.623 1.00 81.19 80 LEU A CA 1
ATOM 672 C C . LEU A 1 80 ? 1.599 -4.528 15.816 1.00 81.19 80 LEU A C 1
ATOM 674 O O . LEU A 1 80 ? 2.164 -4.013 14.853 1.00 81.19 80 LEU A O 1
ATOM 678 N N . ILE A 1 81 ? 1.817 -4.111 17.064 1.00 75.94 81 ILE A N 1
ATOM 679 C CA . ILE A 1 81 ? 2.713 -2.988 17.388 1.00 75.94 81 ILE A CA 1
ATOM 680 C C . ILE A 1 81 ? 4.158 -3.328 17.058 1.00 75.94 81 ILE A C 1
ATOM 682 O O . ILE A 1 81 ? 4.908 -2.500 16.548 1.00 75.94 81 ILE A O 1
ATOM 686 N N . THR A 1 82 ? 4.564 -4.557 17.367 1.00 74.38 82 THR A N 1
ATOM 687 C CA . THR A 1 82 ? 5.927 -5.006 17.099 1.00 74.38 82 THR A CA 1
ATOM 688 C C . THR A 1 82 ? 6.208 -4.971 15.597 1.00 74.38 82 THR A C 1
ATOM 690 O O . THR A 1 82 ? 7.267 -4.485 15.203 1.00 74.38 82 THR A O 1
ATOM 693 N N . LEU A 1 83 ? 5.258 -5.403 14.761 1.00 72.00 83 LEU A N 1
ATOM 694 C CA . LEU A 1 83 ? 5.362 -5.333 13.299 1.00 72.00 83 LEU A CA 1
ATOM 695 C C . LEU A 1 83 ? 5.485 -3.891 12.788 1.00 72.00 83 LEU A C 1
ATOM 697 O O . LEU A 1 83 ? 6.284 -3.639 11.892 1.00 72.00 83 LEU A O 1
ATOM 701 N N . GLU A 1 84 ? 4.761 -2.948 13.391 1.00 71.88 84 GLU A N 1
ATOM 702 C CA . GLU A 1 84 ? 4.878 -1.520 13.071 1.00 71.88 84 GLU A CA 1
ATOM 703 C C . GLU A 1 84 ? 6.223 -0.920 13.541 1.00 71.88 84 GLU A C 1
ATOM 705 O O . GLU A 1 84 ? 6.819 -0.111 12.836 1.00 71.88 84 GLU A O 1
ATOM 710 N N . THR A 1 85 ? 6.762 -1.349 14.688 1.00 63.03 85 THR A N 1
ATOM 711 C CA . THR A 1 85 ? 7.957 -0.737 15.305 1.00 63.03 85 THR A CA 1
ATOM 712 C C . THR A 1 85 ? 9.292 -1.323 14.835 1.00 63.03 85 THR A C 1
ATOM 714 O O . THR A 1 85 ? 10.304 -0.626 14.843 1.00 63.03 85 THR A O 1
ATOM 717 N N . THR A 1 86 ? 9.346 -2.597 14.441 1.00 57.22 86 THR A N 1
ATOM 718 C CA . THR A 1 86 ? 10.614 -3.311 14.157 1.00 57.22 86 THR A CA 1
ATOM 719 C C . THR A 1 86 ? 11.276 -2.952 12.817 1.00 57.22 86 THR A C 1
ATOM 721 O O . THR A 1 86 ? 12.197 -3.635 12.380 1.00 57.22 86 THR A O 1
ATOM 724 N N . GLY A 1 87 ? 10.868 -1.849 12.181 1.00 48.78 87 GLY A N 1
ATOM 725 C CA . GLY A 1 87 ? 11.465 -1.340 10.940 1.00 48.78 87 GLY A CA 1
ATOM 726 C C . GLY A 1 87 ? 10.709 -1.731 9.670 1.00 48.78 87 GLY A C 1
ATOM 727 O O . GLY A 1 87 ? 11.028 -1.223 8.598 1.00 48.78 87 GLY A O 1
ATOM 728 N N . ASN A 1 88 ? 9.660 -2.551 9.783 1.00 55.62 88 ASN A N 1
ATOM 729 C CA . ASN A 1 88 ? 8.698 -2.787 8.710 1.00 55.62 88 ASN A CA 1
ATOM 730 C C . ASN A 1 88 ? 7.599 -1.721 8.761 1.00 55.62 88 ASN A C 1
ATOM 732 O O . ASN A 1 88 ? 6.437 -2.029 9.012 1.00 55.62 88 ASN A O 1
ATOM 736 N N . ASP A 1 89 ? 7.977 -0.478 8.444 1.00 72.00 89 ASP A N 1
ATOM 737 C CA . ASP A 1 89 ? 7.173 0.761 8.333 1.00 72.00 89 ASP A CA 1
ATOM 738 C C . ASP A 1 89 ? 5.992 0.678 7.315 1.00 72.00 89 ASP A C 1
ATOM 740 O O . ASP A 1 89 ? 5.472 1.683 6.818 1.00 72.00 89 ASP A O 1
ATOM 744 N N . ARG A 1 90 ? 5.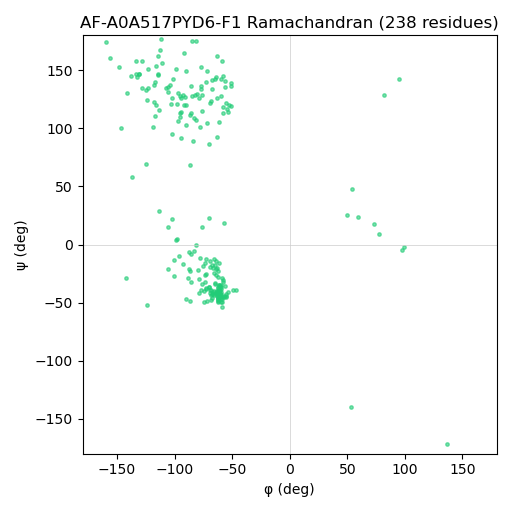619 -0.560 6.968 1.00 84.12 90 ARG A N 1
ATOM 745 C CA . ARG A 1 90 ? 4.629 -1.056 6.020 1.00 84.12 90 ARG A CA 1
ATOM 746 C C . ARG A 1 90 ? 3.233 -1.176 6.632 1.00 84.12 90 ARG A C 1
ATOM 748 O O . ARG A 1 90 ? 2.272 -1.156 5.874 1.00 84.12 90 ARG A O 1
ATOM 755 N N . ILE A 1 91 ? 3.103 -1.287 7.960 1.00 87.69 91 ILE A N 1
ATOM 756 C CA . ILE A 1 91 ? 1.800 -1.300 8.647 1.00 87.69 91 ILE A CA 1
ATOM 757 C C . ILE A 1 91 ? 1.429 0.103 9.129 1.00 87.69 91 ILE A C 1
ATOM 759 O O . ILE A 1 91 ? 2.184 0.756 9.844 1.00 87.69 91 ILE A O 1
ATOM 763 N N . LEU A 1 92 ? 0.245 0.557 8.730 1.00 88.88 92 LEU A N 1
ATOM 764 C CA . LEU A 1 92 ? -0.285 1.893 8.958 1.00 88.88 92 LEU A CA 1
ATOM 765 C C . LEU A 1 92 ? -1.575 1.773 9.783 1.00 88.88 92 LEU A C 1
ATOM 767 O O . LEU A 1 92 ? -2.619 1.427 9.234 1.00 88.88 92 LEU A O 1
ATOM 771 N N . PRO A 1 93 ? -1.549 2.021 11.099 1.00 88.81 93 PRO A N 1
ATOM 772 C CA . PRO A 1 93 ? -2.773 2.046 11.889 1.00 88.81 93 PRO A CA 1
ATOM 773 C C . PRO A 1 93 ? -3.542 3.357 11.657 1.00 88.81 93 PRO A C 1
ATOM 775 O O . PRO A 1 93 ? -2.960 4.445 11.731 1.00 88.81 93 PRO A O 1
ATOM 778 N N . ILE A 1 94 ? -4.856 3.265 11.433 1.00 90.31 94 ILE A N 1
ATOM 779 C CA . ILE A 1 94 ? -5.772 4.417 11.444 1.00 90.31 94 ILE A CA 1
ATOM 780 C C . ILE A 1 94 ? -6.798 4.267 12.557 1.00 90.31 94 ILE A C 1
ATOM 782 O O . ILE A 1 94 ? -7.291 3.175 12.818 1.00 90.31 94 ILE A O 1
ATOM 786 N N . TRP A 1 95 ? -7.112 5.365 13.233 1.00 91.19 95 TRP A N 1
ATOM 787 C CA . TRP A 1 95 ? -8.077 5.382 14.327 1.00 91.19 95 TRP A CA 1
ATOM 788 C C . TRP A 1 95 ? -9.423 5.851 13.804 1.00 91.19 95 TRP A C 1
ATOM 790 O O . TRP A 1 95 ? -9.535 6.981 13.316 1.00 91.19 95 TRP A O 1
ATOM 800 N N . HIS A 1 96 ? -10.447 5.016 13.951 1.00 93.38 96 HIS A N 1
ATOM 801 C CA . HIS A 1 96 ? -11.802 5.365 13.563 1.00 93.38 96 HIS A CA 1
ATOM 802 C C . HIS A 1 96 ? -12.730 5.466 14.763 1.00 93.38 96 HIS A C 1
ATOM 804 O O . HIS A 1 96 ? -12.976 4.473 15.437 1.00 93.38 96 HIS A O 1
ATOM 810 N N . LYS A 1 97 ? -13.256 6.673 15.013 1.00 91.50 97 LYS A N 1
ATOM 811 C CA . LYS A 1 97 ? -14.211 6.958 16.101 1.00 91.50 97 LYS A CA 1
ATOM 812 C C . LYS A 1 97 ? -13.790 6.430 17.486 1.00 91.50 97 LYS A C 1
ATOM 814 O O . LYS A 1 97 ? -14.632 6.232 18.352 1.00 91.50 97 LYS A O 1
ATOM 819 N N . VAL A 1 98 ? -12.490 6.255 17.718 1.00 89.06 98 VAL A N 1
ATOM 820 C CA . VAL A 1 98 ? -11.922 5.834 19.005 1.00 89.06 98 VAL A CA 1
ATOM 821 C C . VAL A 1 98 ? -11.070 6.944 19.598 1.00 89.06 98 VAL A C 1
ATOM 823 O O . VAL A 1 98 ? -10.406 7.699 18.880 1.00 89.06 98 VAL A O 1
ATOM 826 N N . THR A 1 99 ? -11.081 7.046 20.923 1.00 86.00 99 THR A N 1
ATOM 827 C CA . THR A 1 99 ? -10.211 7.968 21.651 1.00 86.00 99 THR A CA 1
ATOM 828 C C . THR A 1 99 ? -8.903 7.291 22.047 1.00 86.00 99 THR A C 1
ATOM 830 O O . THR A 1 99 ? -8.791 6.064 22.082 1.00 86.00 99 THR A O 1
ATOM 833 N N . ALA A 1 100 ? -7.905 8.091 22.431 1.00 82.31 100 ALA A N 1
ATOM 834 C CA . ALA A 1 100 ? -6.676 7.549 23.001 1.00 82.31 100 ALA A CA 1
ATOM 835 C C . ALA A 1 100 ? -6.949 6.714 24.262 1.00 82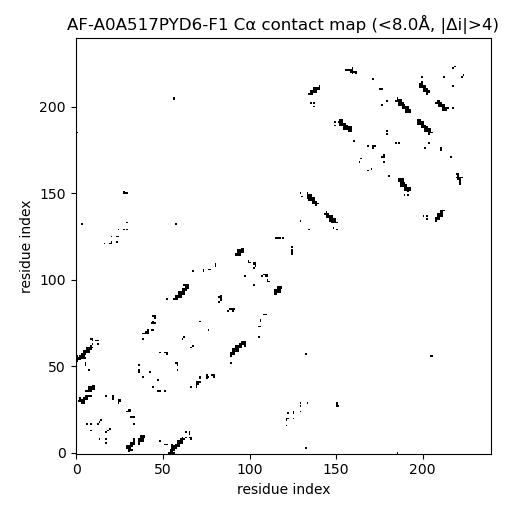.31 100 ALA A C 1
ATOM 837 O O . ALA A 1 100 ? -6.229 5.758 24.519 1.00 82.31 100 ALA A O 1
ATOM 838 N N . GLU A 1 101 ? -7.973 7.050 25.050 1.00 83.38 101 GLU A N 1
ATOM 839 C CA . GLU A 1 101 ? -8.352 6.272 26.233 1.00 83.38 101 GLU A CA 1
ATOM 840 C C . GLU A 1 101 ? -8.942 4.914 25.864 1.00 83.38 101 GLU A C 1
ATOM 842 O O . GLU A 1 101 ? -8.602 3.923 26.506 1.00 83.38 101 GLU A O 1
ATOM 847 N N . ASP A 1 102 ? -9.759 4.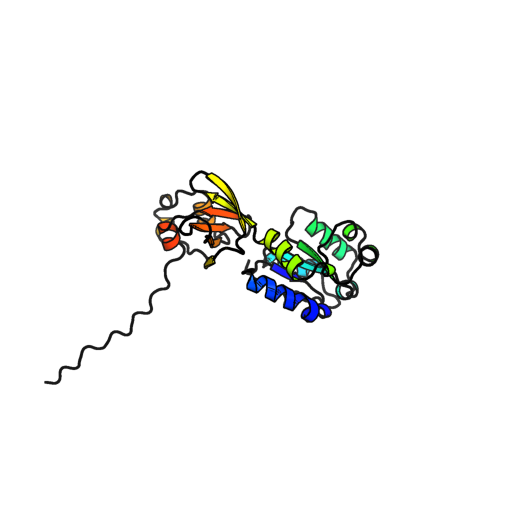845 24.812 1.00 84.12 102 ASP A N 1
ATOM 848 C CA . ASP A 1 102 ? -10.297 3.574 24.320 1.00 84.12 102 ASP A CA 1
ATOM 849 C C . ASP A 1 102 ? -9.165 2.671 23.848 1.00 84.12 102 ASP A C 1
ATOM 851 O O . ASP A 1 102 ? -9.041 1.542 24.315 1.00 84.12 102 ASP A O 1
ATOM 855 N N . VAL A 1 103 ? -8.239 3.214 23.055 1.00 81.50 103 VAL A N 1
ATOM 856 C CA . VAL A 1 103 ? -7.050 2.478 22.617 1.00 81.50 103 VAL A CA 1
ATOM 857 C C . VAL A 1 103 ? -6.201 2.024 23.814 1.00 81.50 103 VAL A C 1
ATOM 859 O O . VAL A 1 103 ? -5.765 0.876 23.825 1.00 81.50 103 VAL A O 1
ATOM 862 N N . LYS A 1 104 ? -6.015 2.846 24.865 1.00 81.31 104 LYS A N 1
ATOM 863 C CA . LYS A 1 104 ? -5.255 2.460 26.082 1.00 81.31 104 LYS A CA 1
ATOM 864 C C . LYS A 1 104 ? -5.842 1.256 26.804 1.00 81.31 104 LYS A C 1
ATOM 866 O O . LYS A 1 104 ? -5.067 0.476 27.357 1.00 81.31 104 LYS A O 1
ATOM 871 N N . LYS A 1 105 ? -7.174 1.124 26.843 1.00 81.88 105 LYS A N 1
ATOM 872 C CA . LYS A 1 105 ? -7.852 0.006 27.525 1.00 81.88 105 LYS A CA 1
ATOM 873 C C . LYS A 1 105 ? -7.469 -1.336 26.906 1.00 81.88 105 LYS A C 1
ATOM 875 O O . LYS A 1 105 ? -7.331 -2.317 27.630 1.00 81.88 105 LYS A O 1
ATOM 880 N N . HIS A 1 106 ? -7.262 -1.359 25.592 1.00 79.56 106 HIS A N 1
ATOM 881 C CA . HIS A 1 106 ? -6.860 -2.560 24.866 1.00 79.56 106 HIS A CA 1
ATOM 882 C C . HIS A 1 106 ? -5.336 -2.685 24.786 1.00 79.56 106 HIS A C 1
ATOM 884 O O . HIS A 1 106 ? -4.777 -3.749 25.055 1.00 79.56 106 HIS A O 1
ATOM 890 N N . VAL A 1 107 ? -4.654 -1.592 24.434 1.00 73.69 107 VAL A N 1
ATOM 891 C CA . VAL A 1 107 ? -3.239 -1.584 24.069 1.00 73.69 107 VAL A CA 1
ATOM 892 C C . VAL A 1 107 ? -2.555 -0.282 24.500 1.00 73.69 107 VAL A C 1
ATOM 894 O O . VAL A 1 107 ? -2.596 0.746 23.820 1.00 73.69 107 VAL A O 1
ATOM 897 N N . LEU A 1 108 ? -1.834 -0.336 25.621 1.00 71.12 108 LEU A N 1
ATOM 898 C CA . LEU A 1 108 ? -1.163 0.833 26.204 1.00 71.12 108 LEU A CA 1
ATOM 899 C C . LEU A 1 108 ? -0.113 1.463 25.268 1.00 71.12 108 LEU A C 1
ATOM 901 O O . LEU A 1 108 ? 0.039 2.683 25.239 1.00 71.12 108 LEU A O 1
ATOM 905 N N . LEU A 1 109 ? 0.594 0.635 24.494 1.00 68.31 109 LEU A N 1
ATOM 906 C CA . LEU A 1 109 ? 1.676 1.065 23.605 1.00 68.31 109 LEU A CA 1
ATOM 907 C C . LEU A 1 109 ? 1.177 1.812 22.353 1.00 68.31 109 LEU A C 1
ATOM 909 O O . LEU A 1 109 ? 1.916 2.639 21.822 1.00 68.31 109 LEU A O 1
ATOM 913 N N . LEU A 1 110 ? -0.065 1.574 21.905 1.00 65.50 110 LEU A N 1
ATOM 914 C CA . LEU A 1 110 ? -0.637 2.264 20.740 1.00 65.50 110 LEU A CA 1
ATOM 915 C C . LEU A 1 110 ? -1.061 3.695 21.070 1.00 65.50 110 LEU A C 1
ATOM 917 O O . LEU A 1 110 ? -0.922 4.589 20.245 1.00 65.50 110 LEU A O 1
ATOM 921 N N . ALA A 1 111 ? -1.530 3.947 22.288 1.00 59.09 111 ALA A N 1
ATOM 922 C CA . ALA A 1 111 ? -2.132 5.230 22.624 1.00 59.09 111 ALA A CA 1
ATOM 923 C C . ALA A 1 111 ? -1.153 6.404 22.771 1.00 59.09 111 ALA A C 1
ATOM 925 O O . ALA A 1 111 ? -1.577 7.557 22.810 1.00 59.09 111 ALA A O 1
ATOM 926 N N . GLY A 1 112 ? 0.145 6.117 22.906 1.00 53.12 112 GLY A N 1
ATOM 927 C CA . GLY A 1 112 ? 1.204 7.128 22.886 1.00 53.12 112 GLY A CA 1
ATOM 928 C C . GLY A 1 112 ? 1.680 7.486 21.476 1.00 53.12 112 GLY A C 1
ATOM 929 O O . GLY A 1 112 ? 2.465 8.420 21.326 1.00 53.12 112 GLY A O 1
ATOM 930 N N . ARG A 1 113 ? 1.232 6.753 20.447 1.00 61.84 113 ARG A N 1
ATOM 931 C CA . ARG A 1 113 ? 1.607 6.984 19.052 1.00 61.84 113 ARG A CA 1
ATOM 932 C C . ARG A 1 113 ? 0.455 7.675 18.340 1.00 61.84 113 ARG A C 1
ATOM 934 O O . ARG A 1 113 ? -0.659 7.166 18.312 1.00 61.84 113 ARG A O 1
ATOM 941 N N . TYR A 1 114 ? 0.725 8.857 17.795 1.00 55.91 114 TYR A N 1
ATOM 942 C CA . TYR A 1 114 ? -0.234 9.620 17.000 1.00 55.91 114 TYR A CA 1
ATOM 943 C C . TYR A 1 114 ? -0.590 8.830 15.729 1.00 55.91 114 TYR A C 1
ATOM 945 O O . TYR A 1 114 ? 0.112 8.914 14.723 1.00 55.91 114 TYR A O 1
ATOM 953 N N . GLY A 1 115 ? -1.654 8.028 15.797 1.00 64.19 115 GLY A N 1
ATOM 954 C CA . GLY A 1 115 ? -2.276 7.401 14.634 1.00 64.19 115 GLY A CA 1
ATOM 955 C C . GLY A 1 115 ? -3.026 8.442 13.804 1.00 64.19 115 GLY A C 1
ATOM 956 O O . GLY A 1 115 ? -3.537 9.425 14.340 1.00 64.19 115 GLY A O 1
ATOM 957 N N . LEU A 1 116 ? -3.092 8.233 12.491 1.00 82.88 116 LEU A N 1
ATOM 958 C CA . LEU A 1 116 ? -3.952 9.033 11.617 1.00 82.88 116 LEU A CA 1
ATOM 959 C C . LEU A 1 116 ? -5.411 8.803 12.028 1.00 82.88 116 LEU A C 1
ATOM 961 O O . LEU A 1 116 ? -5.853 7.656 12.098 1.00 82.88 116 LEU A O 1
ATOM 965 N N . SER A 1 117 ? -6.157 9.870 12.313 1.00 88.25 117 SER A N 1
ATOM 966 C CA . SER A 1 117 ? -7.541 9.754 12.787 1.00 88.25 117 SER A CA 1
ATOM 967 C C . SER A 1 117 ? -8.538 10.083 11.685 1.00 88.25 117 SER A C 1
ATOM 969 O O . SER A 1 117 ? -8.395 11.092 10.993 1.00 88.25 117 SER A O 1
ATOM 971 N N . THR A 1 118 ? -9.613 9.296 11.564 1.00 91.25 118 THR A N 1
ATOM 972 C CA . THR A 1 118 ? -10.708 9.595 10.621 1.00 91.25 118 THR A CA 1
ATOM 973 C C . THR A 1 118 ? -11.415 10.911 10.908 1.00 91.25 118 THR A C 1
ATOM 975 O O . THR A 1 118 ? -12.062 11.453 10.016 1.00 91.25 118 THR A O 1
ATOM 978 N N . ASN A 1 119 ? -11.233 11.472 12.105 1.00 89.19 119 ASN A N 1
ATOM 979 C CA . ASN A 1 119 ? -11.729 12.799 12.467 1.00 89.19 119 ASN A CA 1
ATOM 980 C C . ASN A 1 119 ? -11.079 13.924 11.640 1.00 89.19 119 ASN A C 1
ATOM 982 O O . ASN A 1 119 ? -11.656 15.000 11.518 1.00 89.19 119 ASN A O 1
ATOM 986 N N . GLU A 1 120 ? -9.904 13.683 11.050 1.00 89.06 120 GLU A N 1
ATOM 987 C CA . GLU A 1 120 ? -9.238 14.626 10.140 1.00 89.06 120 GLU A CA 1
ATOM 988 C C . GLU A 1 120 ? -9.856 14.629 8.727 1.00 89.06 120 GLU A C 1
ATOM 990 O O . GLU A 1 120 ? -9.557 15.510 7.922 1.00 89.06 120 GLU A O 1
ATOM 995 N N . GLY A 1 121 ? -10.725 13.658 8.423 1.00 93.00 121 GLY A N 1
ATOM 996 C CA . GLY A 1 121 ? -11.359 13.466 7.121 1.00 93.00 121 GLY A CA 1
ATOM 997 C C . GLY A 1 121 ? -10.626 12.461 6.224 1.00 93.00 121 GLY A C 1
ATOM 998 O O . GLY A 1 121 ? -9.396 12.411 6.168 1.00 93.00 121 GLY A O 1
ATOM 999 N N . LEU A 1 122 ? -11.396 11.668 5.468 1.00 93.94 122 LEU A N 1
ATOM 1000 C CA . LEU A 1 122 ? -10.862 10.572 4.643 1.00 93.94 122 LEU A CA 1
ATOM 1001 C C . LEU A 1 122 ? -9.904 11.051 3.545 1.00 93.94 122 LEU A C 1
ATOM 1003 O O . LEU A 1 122 ? -8.890 10.406 3.306 1.00 93.94 122 LEU A O 1
ATOM 1007 N N . ASN A 1 123 ? -10.170 12.208 2.931 1.00 93.06 123 ASN A N 1
ATOM 1008 C CA . ASN A 1 123 ? -9.277 12.784 1.918 1.00 93.06 123 ASN A CA 1
ATOM 1009 C C . ASN A 1 123 ? -7.900 13.143 2.498 1.00 93.06 123 ASN A C 1
ATOM 1011 O O . ASN A 1 123 ? -6.880 12.903 1.859 1.00 93.06 123 ASN A O 1
ATOM 1015 N N . VAL A 1 124 ? -7.862 13.683 3.721 1.00 91.69 124 VAL A N 1
ATOM 1016 C CA . VAL A 1 124 ? -6.608 14.047 4.398 1.00 91.69 124 VAL A CA 1
ATOM 1017 C C . VAL A 1 124 ? -5.807 12.794 4.736 1.00 91.69 124 VAL A C 1
ATOM 1019 O O . VAL A 1 124 ? -4.596 12.755 4.521 1.00 91.69 124 VAL A O 1
ATOM 1022 N N . ILE A 1 125 ? -6.478 11.749 5.227 1.00 91.81 125 ILE A N 1
ATOM 1023 C CA . ILE A 1 125 ? -5.845 10.455 5.499 1.00 91.81 125 ILE A CA 1
ATOM 1024 C C . ILE A 1 125 ? -5.295 9.838 4.216 1.00 91.81 125 ILE A C 1
ATOM 1026 O O . ILE A 1 125 ? -4.131 9.438 4.185 1.00 91.81 125 ILE A O 1
ATOM 1030 N N . ALA A 1 126 ? -6.109 9.785 3.162 1.00 92.06 126 ALA A N 1
ATOM 1031 C CA . ALA A 1 126 ? -5.711 9.209 1.888 1.00 92.06 126 ALA A CA 1
ATOM 1032 C C . ALA A 1 126 ? -4.503 9.941 1.295 1.00 92.06 126 ALA A C 1
ATOM 1034 O O . ALA A 1 126 ? -3.568 9.285 0.845 1.00 92.06 126 ALA A O 1
ATOM 1035 N N . ASP A 1 127 ? -4.465 11.276 1.354 1.00 89.19 127 ASP A N 1
ATOM 1036 C CA . ASP A 1 127 ? -3.316 12.072 0.908 1.00 89.19 127 ASP A CA 1
ATOM 1037 C C . ASP A 1 127 ? -2.053 11.766 1.730 1.00 89.19 127 ASP A C 1
ATOM 1039 O O . ASP A 1 127 ? -0.995 11.480 1.165 1.00 89.19 127 ASP A O 1
ATOM 1043 N N . LYS A 1 128 ? -2.157 11.747 3.066 1.00 89.31 128 LYS A N 1
ATOM 1044 C CA . LYS A 1 128 ? -1.025 11.425 3.952 1.00 89.31 128 LYS A CA 1
ATOM 1045 C C . LYS A 1 128 ? -0.475 10.019 3.699 1.00 89.31 128 LYS A C 1
ATOM 1047 O O . LYS A 1 128 ? 0.743 9.842 3.646 1.00 89.31 128 LYS A O 1
ATOM 1052 N N . ILE A 1 129 ? -1.353 9.031 3.522 1.00 90.19 129 ILE A N 1
ATOM 1053 C CA . ILE A 1 129 ? -0.963 7.647 3.231 1.00 90.19 129 ILE A CA 1
ATOM 1054 C C . ILE A 1 129 ? -0.357 7.547 1.834 1.00 90.19 129 ILE A C 1
ATOM 1056 O O . ILE A 1 129 ? 0.737 7.006 1.702 1.00 90.19 129 ILE A O 1
ATOM 1060 N N . SER A 1 130 ? -1.000 8.125 0.816 1.00 89.31 130 SER A N 1
ATOM 1061 C CA . SER A 1 130 ? -0.506 8.110 -0.568 1.00 89.31 130 SER A CA 1
ATOM 1062 C C . SER A 1 130 ? 0.891 8.722 -0.648 1.00 89.31 130 SER A C 1
ATOM 1064 O O . SER A 1 130 ? 1.797 8.114 -1.206 1.00 89.31 130 SER A O 1
ATOM 1066 N N . LYS A 1 131 ? 1.123 9.858 0.023 1.00 85.75 131 LYS A N 1
ATOM 1067 C CA . LYS A 1 131 ? 2.458 10.467 0.143 1.00 85.75 131 LYS A CA 1
ATOM 1068 C C . LYS A 1 131 ? 3.497 9.525 0.749 1.00 85.75 131 LYS A C 1
ATOM 1070 O O . LYS A 1 131 ? 4.653 9.578 0.337 1.00 85.75 131 LYS A O 1
ATOM 1075 N N . LYS A 1 132 ? 3.126 8.673 1.708 1.00 85.81 132 LYS A N 1
ATOM 1076 C CA . LYS A 1 132 ? 4.047 7.689 2.298 1.00 85.81 132 LYS A CA 1
ATOM 1077 C C . LYS A 1 132 ? 4.309 6.517 1.348 1.00 85.81 132 LYS A C 1
ATOM 1079 O O . LYS A 1 132 ? 5.468 6.188 1.128 1.00 85.81 132 LYS A O 1
ATOM 1084 N N . ILE A 1 133 ? 3.264 5.910 0.784 1.00 87.62 133 ILE A N 1
ATOM 1085 C CA . ILE A 1 133 ? 3.370 4.624 0.065 1.00 87.62 133 ILE A CA 1
ATOM 1086 C C . ILE A 1 133 ? 3.726 4.766 -1.423 1.00 87.62 133 ILE A C 1
ATOM 1088 O O . ILE A 1 133 ? 4.235 3.826 -2.037 1.00 87.62 133 ILE A O 1
ATOM 1092 N N . CYS A 1 134 ? 3.483 5.942 -2.004 1.00 87.31 134 CYS A N 1
ATOM 1093 C CA . CYS A 1 134 ? 3.757 6.236 -3.411 1.00 87.31 134 CYS A CA 1
ATOM 1094 C C . CYS A 1 134 ? 5.074 6.993 -3.618 1.00 87.31 134 CYS A C 1
ATOM 1096 O O . CYS A 1 134 ? 5.370 7.380 -4.743 1.00 87.31 134 CYS A O 1
ATOM 1098 N N . THR A 1 135 ? 5.866 7.241 -2.570 1.00 89.44 135 THR A N 1
ATOM 1099 C CA . THR A 1 135 ? 7.143 7.953 -2.715 1.00 89.44 135 THR A CA 1
ATOM 1100 C C . THR A 1 135 ? 8.301 6.985 -2.934 1.00 89.44 135 THR A C 1
ATOM 1102 O O . THR A 1 135 ? 8.628 6.196 -2.052 1.00 89.44 135 THR A O 1
ATOM 1105 N N . PHE A 1 136 ? 8.978 7.126 -4.070 1.00 89.62 136 PHE A N 1
ATOM 1106 C CA . PHE A 1 136 ? 10.146 6.344 -4.476 1.00 89.62 136 PHE A CA 1
ATOM 1107 C C . PHE A 1 136 ? 11.379 7.236 -4.603 1.00 89.62 136 PHE A C 1
ATOM 1109 O O . PHE A 1 136 ? 11.255 8.436 -4.859 1.00 89.62 136 PHE A O 1
ATOM 1116 N N . ARG A 1 137 ? 12.583 6.676 -4.440 1.00 92.75 137 ARG A N 1
ATOM 1117 C CA . ARG A 1 137 ? 13.831 7.402 -4.735 1.00 92.75 137 ARG A CA 1
ATOM 1118 C C . ARG A 1 137 ? 14.293 7.062 -6.143 1.00 92.75 137 ARG A C 1
ATOM 1120 O O . ARG A 1 137 ? 14.763 5.959 -6.396 1.00 92.75 137 ARG A O 1
ATOM 1127 N N . ILE A 1 138 ? 14.191 8.020 -7.051 1.00 93.81 138 ILE A N 1
ATOM 1128 C CA . ILE A 1 138 ? 14.562 7.844 -8.451 1.00 93.81 138 ILE A CA 1
ATOM 1129 C C . ILE A 1 138 ? 15.969 8.384 -8.672 1.00 93.81 138 ILE A C 1
ATOM 1131 O O . ILE A 1 138 ? 16.282 9.501 -8.259 1.00 93.81 138 ILE A O 1
ATOM 1135 N N . THR A 1 139 ? 16.816 7.585 -9.314 1.00 93.88 139 THR A N 1
ATOM 1136 C CA . THR A 1 139 ? 18.177 7.965 -9.701 1.00 93.88 139 THR A CA 1
ATOM 1137 C C . THR A 1 139 ? 18.218 8.307 -11.189 1.00 93.88 139 THR A C 1
ATOM 1139 O O . THR A 1 139 ? 17.792 7.506 -12.021 1.00 93.88 139 THR A O 1
ATOM 1142 N N . ASP A 1 140 ? 18.720 9.489 -11.540 1.00 90.56 140 ASP A N 1
ATOM 1143 C CA . ASP A 1 140 ? 18.887 9.899 -12.937 1.00 90.56 140 ASP A CA 1
ATOM 1144 C C . ASP A 1 140 ? 20.166 9.322 -13.579 1.00 90.56 140 ASP A C 1
ATOM 1146 O O . ASP A 1 140 ? 21.001 8.693 -12.923 1.00 90.56 140 ASP A O 1
ATOM 1150 N N . HIS A 1 141 ? 20.351 9.565 -14.881 1.00 85.38 141 HIS A N 1
ATOM 1151 C CA . HIS A 1 141 ? 21.537 9.118 -15.625 1.00 85.38 141 HIS A CA 1
ATOM 1152 C C . HIS A 1 141 ? 22.859 9.748 -15.144 1.00 85.38 141 HIS A C 1
ATOM 1154 O O . HIS A 1 141 ? 23.931 9.256 -15.491 1.00 85.38 141 HIS A O 1
ATOM 1160 N N . PHE A 1 142 ? 22.803 10.812 -14.339 1.00 87.06 142 PHE A N 1
ATOM 1161 C CA . PHE A 1 142 ? 23.961 11.465 -13.726 1.00 87.06 142 PHE A CA 1
ATOM 1162 C C . PHE A 1 142 ? 24.200 11.000 -12.279 1.00 87.06 142 PHE A C 1
ATOM 1164 O O . PHE A 1 142 ? 25.075 11.539 -11.599 1.00 87.06 142 PHE A O 1
ATOM 1171 N N . GLY A 1 143 ? 23.431 10.021 -11.790 1.00 87.06 143 GLY A N 1
ATOM 1172 C CA . GLY A 1 143 ? 23.521 9.500 -10.428 1.00 87.06 143 GLY A CA 1
ATOM 1173 C C . GLY A 1 143 ? 22.868 10.388 -9.365 1.00 87.06 143 GLY A C 1
ATOM 1174 O O . GLY A 1 143 ? 23.037 10.133 -8.169 1.00 87.06 143 GLY A O 1
ATOM 1175 N N . ARG A 1 144 ? 22.130 11.434 -9.755 1.00 90.31 144 ARG A N 1
ATOM 1176 C CA . ARG A 1 144 ? 21.399 12.293 -8.816 1.00 90.31 144 ARG A CA 1
ATOM 1177 C C . ARG A 1 144 ? 20.142 11.570 -8.361 1.00 90.31 144 ARG A C 1
ATOM 1179 O O . ARG A 1 144 ? 19.435 10.982 -9.172 1.00 90.31 144 ARG A O 1
ATOM 1186 N N . LYS A 1 145 ? 19.861 11.630 -7.060 1.00 92.75 145 LYS A N 1
ATOM 1187 C CA . LYS A 1 145 ? 18.696 10.985 -6.448 1.00 92.75 145 LYS A CA 1
ATOM 1188 C C . LYS A 1 145 ? 17.638 12.017 -6.101 1.00 92.75 145 LYS A C 1
ATOM 1190 O O . LYS A 1 145 ? 17.941 12.997 -5.423 1.00 92.75 145 LYS A O 1
ATOM 1195 N N . GLU A 1 146 ? 16.398 11.756 -6.486 1.00 90.62 146 GLU A N 1
ATOM 1196 C CA . GLU A 1 146 ? 15.248 12.588 -6.149 1.00 90.62 146 GLU A CA 1
ATOM 1197 C C . GLU A 1 146 ? 14.083 11.733 -5.638 1.00 90.62 146 GLU A C 1
ATOM 1199 O O . GLU A 1 146 ? 13.872 10.612 -6.091 1.00 90.62 146 GLU A O 1
ATOM 1204 N N . LYS A 1 147 ? 13.316 12.251 -4.672 1.00 90.75 147 LYS A N 1
ATOM 1205 C CA . LYS A 1 147 ? 12.072 11.606 -4.239 1.00 90.75 147 LYS A CA 1
ATOM 1206 C C . LYS A 1 147 ? 10.950 11.948 -5.210 1.00 90.75 147 LYS A C 1
ATOM 1208 O O . LYS A 1 147 ? 10.710 13.125 -5.467 1.00 90.75 147 LYS A O 1
ATOM 1213 N N . ARG A 1 148 ? 10.235 10.937 -5.689 1.00 88.44 148 ARG A N 1
ATOM 1214 C CA . ARG A 1 148 ? 9.113 11.096 -6.616 1.00 88.44 148 ARG A CA 1
ATOM 1215 C C . ARG A 1 148 ? 7.889 10.378 -6.094 1.00 88.44 148 ARG A C 1
ATOM 1217 O O . ARG A 1 148 ? 7.994 9.249 -5.630 1.00 88.44 148 ARG A O 1
ATOM 1224 N N . ASN A 1 149 ? 6.749 11.058 -6.158 1.00 88.06 149 ASN A N 1
ATOM 1225 C CA . ASN A 1 149 ? 5.468 10.475 -5.805 1.00 88.06 149 ASN A CA 1
ATOM 1226 C C . ASN A 1 149 ? 4.791 9.952 -7.078 1.00 88.06 149 ASN A C 1
ATOM 1228 O O . ASN A 1 149 ? 4.404 10.747 -7.928 1.00 88.06 149 ASN A O 1
ATOM 1232 N N . ILE A 1 150 ? 4.637 8.635 -7.204 1.00 87.12 150 ILE A N 1
ATOM 1233 C CA . ILE A 1 150 ? 4.038 8.016 -8.395 1.00 87.12 150 ILE A CA 1
ATOM 1234 C C . ILE A 1 150 ? 2.539 8.303 -8.536 1.00 87.12 150 ILE A C 1
ATOM 1236 O O . ILE A 1 150 ? 1.999 8.133 -9.624 1.00 87.12 150 ILE A O 1
ATOM 1240 N N . SER A 1 151 ? 1.861 8.795 -7.488 1.00 83.12 151 SER A N 1
ATOM 1241 C CA . SER A 1 151 ? 0.431 9.127 -7.558 1.00 83.12 151 SER A CA 1
ATOM 1242 C C . SER A 1 151 ? 0.133 10.284 -8.519 1.00 83.12 151 SER A C 1
ATOM 1244 O O . SER A 1 151 ? -1.015 10.473 -8.906 1.00 83.12 151 SER A O 1
ATOM 1246 N N . CYS A 1 152 ? 1.142 11.082 -8.895 1.00 82.31 152 CYS A N 1
ATOM 1247 C CA . CYS A 1 152 ? 1.023 12.135 -9.906 1.00 82.31 152 CYS A CA 1
ATOM 1248 C C . CYS A 1 152 ? 1.691 11.773 -11.244 1.00 82.31 152 CYS A C 1
ATOM 1250 O O . CYS A 1 152 ? 1.926 12.657 -12.069 1.00 82.31 152 CYS A O 1
ATOM 1252 N N . CYS A 1 153 ? 2.018 10.497 -11.453 1.00 88.25 153 CYS A N 1
ATOM 1253 C CA . CYS A 1 153 ? 2.638 9.989 -12.672 1.00 88.25 153 CYS A CA 1
ATOM 1254 C C . CYS A 1 153 ? 1.663 9.101 -13.454 1.00 88.25 153 CYS A C 1
ATOM 1256 O O . CYS A 1 153 ? 0.743 8.505 -12.891 1.00 88.25 153 CYS A O 1
ATOM 1258 N N . ASN A 1 154 ? 1.892 8.983 -14.759 1.00 90.56 154 ASN A N 1
ATOM 1259 C CA . ASN A 1 154 ? 1.134 8.072 -15.607 1.00 90.56 154 ASN A CA 1
ATOM 1260 C C . ASN A 1 154 ? 1.734 6.672 -15.484 1.00 90.56 154 ASN A C 1
ATOM 1262 O O . ASN A 1 154 ? 2.944 6.511 -15.640 1.00 90.56 154 ASN A O 1
ATOM 1266 N N . TYR A 1 155 ? 0.903 5.670 -15.207 1.00 90.44 155 TYR A N 1
ATOM 1267 C CA . TYR A 1 155 ? 1.327 4.274 -15.207 1.00 90.44 155 TYR A CA 1
ATOM 1268 C C . TYR A 1 155 ? 1.412 3.744 -16.642 1.00 90.44 155 TYR A C 1
ATOM 1270 O O . TYR A 1 155 ? 0.442 3.844 -17.389 1.00 90.44 155 TYR A O 1
ATOM 1278 N N . GLU A 1 156 ? 2.563 3.184 -17.016 1.00 93.06 156 GLU A N 1
ATOM 1279 C CA . GLU A 1 156 ? 2.834 2.697 -18.379 1.00 93.06 156 GLU A CA 1
ATOM 1280 C C . GLU A 1 156 ? 2.819 1.161 -18.473 1.00 93.06 156 GLU A C 1
ATOM 1282 O O . GLU A 1 156 ? 2.613 0.610 -19.551 1.00 93.06 156 GLU A O 1
ATOM 1287 N N . GLY A 1 157 ? 3.007 0.450 -17.354 1.00 90.81 157 GLY A N 1
ATOM 1288 C CA . GLY A 1 157 ? 2.888 -1.009 -17.305 1.00 90.81 157 GLY A CA 1
ATOM 1289 C C . GLY A 1 157 ? 3.981 -1.718 -16.506 1.00 90.81 157 GLY A C 1
ATOM 1290 O O . GLY A 1 157 ? 4.793 -1.103 -15.811 1.00 90.81 157 GLY A O 1
ATOM 1291 N N . ILE A 1 158 ? 3.976 -3.048 -16.600 1.00 91.19 158 ILE A N 1
ATOM 1292 C CA . ILE A 1 158 ? 5.023 -3.930 -16.067 1.00 91.19 158 ILE A CA 1
ATOM 1293 C C . ILE A 1 158 ? 6.056 -4.144 -17.182 1.00 91.19 158 ILE A C 1
ATOM 1295 O O . ILE A 1 158 ? 5.657 -4.539 -18.282 1.00 91.19 158 ILE A O 1
ATOM 1299 N N . PRO A 1 159 ? 7.358 -3.908 -16.940 1.00 92.62 159 PRO A N 1
ATOM 1300 C CA . PRO A 1 159 ? 8.365 -4.069 -17.973 1.00 92.62 159 PRO A CA 1
ATOM 1301 C C . PRO A 1 159 ? 8.519 -5.544 -18.355 1.00 92.62 159 PRO A C 1
ATOM 1303 O O . PRO A 1 159 ? 8.654 -6.420 -17.496 1.00 92.62 159 PRO A O 1
ATOM 1306 N N . VAL A 1 160 ? 8.547 -5.825 -19.656 1.00 92.00 160 VAL A N 1
ATOM 1307 C CA . VAL A 1 160 ? 8.940 -7.137 -20.170 1.00 92.00 160 VAL A CA 1
ATOM 1308 C C . VAL A 1 160 ? 10.458 -7.279 -20.113 1.00 92.00 160 VAL A C 1
ATOM 1310 O O . VAL A 1 160 ? 11.194 -6.299 -20.198 1.00 92.00 160 VAL A O 1
ATOM 1313 N N . ILE A 1 161 ? 10.946 -8.515 -19.994 1.00 90.12 161 ILE A N 1
ATOM 1314 C CA . ILE A 1 161 ? 12.379 -8.805 -20.109 1.00 90.12 161 ILE A CA 1
ATOM 1315 C C . ILE A 1 161 ? 12.696 -9.010 -21.597 1.00 90.12 161 ILE A C 1
ATOM 1317 O O . ILE A 1 161 ? 12.254 -10.021 -22.158 1.00 90.12 161 ILE A O 1
ATOM 1321 N N . PRO A 1 162 ? 13.458 -8.113 -22.251 1.00 87.38 162 PRO A N 1
ATOM 1322 C CA . PRO A 1 162 ? 13.734 -8.245 -23.674 1.00 87.38 162 PRO A CA 1
ATOM 1323 C C . PRO A 1 162 ? 14.568 -9.495 -23.972 1.00 87.38 162 PRO A C 1
ATOM 1325 O O . PRO A 1 162 ? 15.489 -9.839 -23.226 1.00 87.38 162 PRO A O 1
ATOM 1328 N N . ALA A 1 163 ? 14.292 -10.169 -25.092 1.00 87.69 163 ALA A N 1
ATOM 1329 C CA . ALA A 1 163 ? 15.001 -11.398 -25.467 1.00 87.69 163 ALA A CA 1
ATOM 1330 C C . ALA A 1 163 ? 16.518 -11.182 -25.630 1.00 87.69 163 ALA A C 1
ATOM 1332 O O . ALA A 1 163 ? 17.310 -12.056 -25.268 1.00 87.69 163 ALA A O 1
ATOM 1333 N N . TRP A 1 164 ? 16.910 -10.000 -26.117 1.00 89.06 164 TRP A N 1
ATOM 1334 C CA . TRP A 1 164 ? 18.304 -9.609 -26.318 1.00 89.06 164 TRP A CA 1
ATOM 1335 C C . TRP A 1 164 ? 19.080 -9.431 -25.006 1.00 89.06 164 TRP A C 1
ATOM 1337 O O . TRP A 1 164 ? 20.303 -9.489 -25.030 1.00 89.06 164 TRP A O 1
ATOM 1347 N N . LEU A 1 165 ? 18.420 -9.284 -23.847 1.00 89.44 165 LEU A N 1
ATOM 1348 C CA . LEU A 1 165 ? 19.100 -9.032 -22.566 1.00 89.44 165 LEU A CA 1
ATOM 1349 C C . LEU A 1 165 ? 20.101 -10.141 -22.201 1.00 89.44 165 LEU A C 1
ATOM 1351 O O . LEU A 1 165 ? 21.103 -9.893 -21.538 1.00 89.44 165 LEU A O 1
ATOM 1355 N N . LYS A 1 166 ? 19.845 -11.374 -22.656 1.00 86.62 166 LYS A N 1
ATOM 1356 C CA . LYS A 1 166 ? 20.731 -12.524 -22.426 1.00 86.62 166 LYS A CA 1
ATOM 1357 C C . LYS A 1 166 ? 22.007 -12.481 -23.264 1.00 86.62 166 LYS A C 1
ATOM 1359 O O . LYS A 1 166 ? 23.019 -13.028 -22.839 1.00 86.62 166 LYS A O 1
ATOM 1364 N N . THR A 1 167 ? 21.937 -11.914 -24.464 1.00 90.44 167 THR A N 1
ATOM 1365 C CA . THR A 1 167 ? 23.038 -11.903 -25.437 1.00 90.44 167 THR A CA 1
ATOM 1366 C C . THR A 1 167 ? 23.785 -10.576 -25.446 1.00 90.44 167 THR A C 1
ATOM 1368 O O . THR A 1 167 ? 24.968 -10.553 -25.763 1.00 90.44 167 THR A O 1
ATOM 1371 N N . GLU A 1 168 ? 23.113 -9.487 -25.077 1.00 89.44 168 GLU A N 1
ATOM 1372 C CA . GLU A 1 168 ? 23.613 -8.113 -25.155 1.00 89.44 168 GLU A CA 1
ATOM 1373 C C . GLU A 1 168 ? 23.256 -7.310 -23.882 1.00 89.44 168 GLU A C 1
ATOM 1375 O O . GLU A 1 168 ? 22.586 -6.277 -23.966 1.00 89.44 168 GLU A O 1
ATOM 1380 N N . PRO A 1 169 ? 23.670 -7.758 -22.679 1.00 86.75 169 PRO A N 1
ATOM 1381 C CA . PRO A 1 169 ? 23.321 -7.084 -21.423 1.00 86.75 169 PRO A CA 1
ATOM 1382 C C . PRO A 1 169 ? 23.866 -5.649 -21.338 1.00 86.75 169 PRO A C 1
ATOM 1384 O O . PRO A 1 169 ? 23.234 -4.789 -20.726 1.00 86.75 169 PRO A O 1
ATOM 1387 N N . ASP A 1 170 ? 24.985 -5.367 -22.012 1.00 86.56 170 ASP A N 1
ATOM 1388 C CA . ASP A 1 170 ? 25.658 -4.061 -22.004 1.00 86.56 170 ASP A CA 1
ATOM 1389 C C . ASP A 1 170 ? 24.832 -2.935 -22.655 1.00 86.56 170 ASP A C 1
ATOM 1391 O O . ASP A 1 170 ? 25.133 -1.755 -22.463 1.00 86.56 170 ASP A O 1
ATOM 1395 N N . ARG A 1 171 ? 23.748 -3.266 -23.378 1.00 84.00 171 ARG A N 1
ATOM 1396 C CA . ARG A 1 171 ? 22.769 -2.275 -23.860 1.00 84.00 171 ARG A CA 1
ATOM 1397 C C . ARG A 1 171 ? 22.065 -1.543 -22.710 1.00 84.00 171 ARG A C 1
ATOM 1399 O O . ARG A 1 171 ? 21.597 -0.422 -22.899 1.00 84.00 171 ARG A O 1
ATOM 1406 N N . ILE A 1 172 ? 22.016 -2.138 -21.515 1.00 86.62 172 ILE A N 1
ATOM 1407 C CA . ILE A 1 172 ? 21.579 -1.469 -20.286 1.00 86.62 172 ILE A CA 1
ATOM 1408 C C . ILE A 1 172 ? 22.818 -1.102 -19.469 1.00 86.62 172 ILE A C 1
ATOM 1410 O O . ILE A 1 172 ? 23.309 -1.880 -18.658 1.00 86.62 172 ILE A O 1
ATOM 1414 N N . SER A 1 173 ? 23.291 0.133 -19.634 1.00 84.94 173 SER A N 1
ATOM 1415 C CA . SER A 1 173 ? 24.426 0.662 -18.861 1.00 84.94 173 SER A CA 1
ATOM 1416 C C . SER A 1 173 ? 24.124 0.826 -17.365 1.00 84.94 173 SER A C 1
ATOM 1418 O O . SER A 1 173 ? 25.034 0.894 -16.538 1.00 84.94 173 SER A O 1
ATOM 1420 N N . CYS A 1 174 ? 22.843 0.890 -16.993 1.00 88.81 174 CYS A N 1
ATOM 1421 C CA . CYS A 1 174 ? 22.416 0.980 -15.606 1.00 88.81 174 CYS A CA 1
ATOM 1422 C C . CYS A 1 174 ? 22.485 -0.397 -14.926 1.00 88.81 174 CYS A C 1
ATOM 1424 O O . CYS A 1 174 ? 21.571 -1.211 -15.054 1.00 88.81 174 CYS A O 1
ATOM 1426 N N . VAL A 1 175 ? 23.544 -0.622 -14.141 1.00 90.50 175 VAL A N 1
ATOM 1427 C CA . VAL A 1 175 ? 23.752 -1.866 -13.373 1.00 90.50 175 VAL A CA 1
ATOM 1428 C C . VAL A 1 175 ? 22.548 -2.198 -12.485 1.00 90.50 175 VAL A C 1
ATOM 1430 O O . VAL A 1 175 ? 22.124 -3.349 -12.432 1.00 90.50 175 VAL A O 1
ATOM 1433 N N . TRP A 1 176 ? 21.956 -1.188 -11.837 1.00 93.12 176 TRP A N 1
ATOM 1434 C CA . TRP A 1 176 ? 20.780 -1.375 -10.982 1.00 93.12 176 TRP A CA 1
ATOM 1435 C C . TRP A 1 176 ? 19.607 -1.987 -11.761 1.00 93.12 176 TRP A C 1
ATOM 1437 O O . TRP A 1 176 ? 19.055 -3.005 -11.347 1.00 93.12 176 TRP A O 1
ATOM 1447 N N . LEU A 1 177 ? 19.275 -1.427 -12.929 1.00 92.12 177 LEU A N 1
ATOM 1448 C CA . LEU A 1 177 ? 18.166 -1.910 -13.754 1.00 92.12 177 LEU A CA 1
ATOM 1449 C C . LEU A 1 177 ? 18.440 -3.314 -14.303 1.00 92.12 177 LEU A C 1
ATOM 1451 O O . LEU A 1 177 ? 17.567 -4.180 -14.252 1.00 92.12 177 LEU A O 1
ATOM 1455 N N . LEU A 1 178 ? 19.665 -3.556 -14.776 1.00 91.50 178 LEU A N 1
ATOM 1456 C CA . LEU A 1 178 ? 20.085 -4.856 -15.295 1.00 91.50 178 LEU A CA 1
ATOM 1457 C C . LEU A 1 178 ? 19.944 -5.963 -14.238 1.00 91.50 178 LEU A C 1
ATOM 1459 O O . LEU A 1 178 ? 19.402 -7.037 -14.520 1.00 91.50 178 LEU A O 1
ATOM 1463 N N . GLU A 1 179 ? 20.384 -5.702 -13.004 1.00 91.50 179 GLU A N 1
ATOM 1464 C CA . GLU A 1 179 ? 20.239 -6.657 -11.906 1.00 91.50 179 GLU A CA 1
ATOM 1465 C C . GLU A 1 179 ? 18.775 -6.994 -11.613 1.00 91.50 179 GLU A C 1
ATOM 1467 O O . GLU A 1 179 ? 18.449 -8.164 -11.398 1.00 91.50 179 GLU A O 1
ATOM 1472 N N . ARG A 1 180 ? 17.893 -5.989 -11.576 1.00 93.25 180 ARG A N 1
ATOM 1473 C CA . ARG A 1 180 ? 16.481 -6.177 -11.214 1.00 93.25 180 ARG A CA 1
ATOM 1474 C C . ARG A 1 180 ? 15.680 -6.881 -12.305 1.00 93.25 180 ARG A C 1
ATOM 1476 O O . ARG A 1 180 ? 14.915 -7.793 -11.988 1.00 93.25 180 ARG A O 1
ATOM 1483 N N . LEU A 1 181 ? 15.947 -6.575 -13.575 1.00 91.19 181 LEU A N 1
ATOM 1484 C CA . LEU A 1 181 ? 15.394 -7.327 -14.706 1.00 91.19 181 LEU A CA 1
ATOM 1485 C C . LEU A 1 181 ? 15.829 -8.801 -14.674 1.00 91.19 181 LEU A C 1
ATO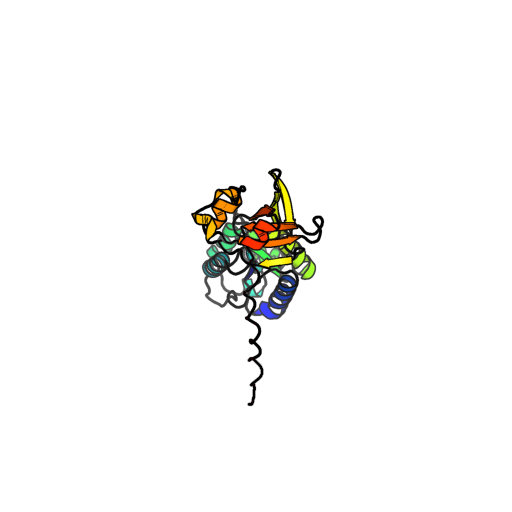M 1487 O O . LEU A 1 181 ? 15.023 -9.696 -14.922 1.00 91.19 181 LEU A O 1
ATOM 1491 N N . THR A 1 182 ? 17.082 -9.078 -14.302 1.00 87.94 182 THR A N 1
ATOM 1492 C CA . THR A 1 182 ? 17.611 -10.453 -14.238 1.00 87.94 182 THR A CA 1
ATOM 1493 C C . THR A 1 182 ? 17.049 -11.242 -13.052 1.00 87.94 182 THR A C 1
ATOM 1495 O O . THR A 1 182 ? 16.760 -12.433 -13.174 1.00 87.94 182 THR A O 1
ATOM 1498 N N . LYS A 1 183 ? 16.865 -10.585 -11.901 1.00 86.00 183 LYS A N 1
ATOM 1499 C CA . LYS A 1 183 ? 16.354 -11.199 -10.664 1.00 86.00 183 LYS A CA 1
ATOM 1500 C C . LYS A 1 183 ? 14.826 -11.335 -10.623 1.00 86.00 183 LYS A C 1
ATOM 1502 O O . LYS A 1 183 ? 14.320 -11.873 -9.644 1.00 86.00 183 LYS A O 1
ATOM 1507 N N . ARG A 1 184 ? 14.106 -10.898 -11.668 1.00 73.56 184 ARG A N 1
ATOM 1508 C CA . ARG A 1 184 ? 12.631 -10.826 -11.707 1.00 73.56 184 ARG A CA 1
ATOM 1509 C C . ARG A 1 184 ? 12.062 -10.039 -10.524 1.00 73.56 184 ARG A C 1
ATOM 1511 O O . ARG A 1 184 ? 11.159 -10.508 -9.836 1.00 73.56 184 ARG A O 1
ATOM 1518 N N . ALA A 1 185 ? 12.636 -8.866 -10.279 1.00 81.31 185 ALA A N 1
ATOM 1519 C CA . ALA A 1 185 ? 12.079 -7.933 -9.311 1.00 81.31 185 ALA A CA 1
ATOM 1520 C C . ALA A 1 185 ? 10.679 -7.461 -9.741 1.00 81.31 185 ALA A C 1
ATOM 1522 O O . ALA A 1 185 ? 10.298 -7.562 -10.911 1.00 81.31 185 ALA A O 1
ATOM 1523 N N . GLU A 1 186 ? 9.930 -6.922 -8.786 1.00 86.69 186 GLU A N 1
ATOM 1524 C CA . GLU A 1 186 ? 8.596 -6.375 -9.017 1.00 86.69 186 GLU A CA 1
ATOM 1525 C C . GLU A 1 186 ? 8.729 -4.942 -9.510 1.00 86.69 186 GLU A C 1
ATOM 1527 O O . GLU A 1 186 ? 8.839 -3.993 -8.733 1.00 86.69 186 GLU A O 1
ATOM 1532 N N . LEU A 1 187 ? 8.830 -4.825 -10.831 1.00 92.50 187 LEU A N 1
ATOM 1533 C CA . LEU A 1 187 ? 9.094 -3.565 -11.498 1.00 92.50 187 LEU A CA 1
ATOM 1534 C C . LEU A 1 187 ? 7.818 -2.972 -12.092 1.00 92.50 187 LEU A C 1
ATOM 1536 O O . LEU A 1 187 ? 6.997 -3.681 -12.679 1.00 92.50 187 LEU A O 1
ATOM 1540 N N . ARG A 1 188 ? 7.703 -1.648 -12.023 1.00 92.81 188 ARG A N 1
ATOM 1541 C CA . ARG A 1 188 ? 6.676 -0.870 -12.727 1.00 92.81 188 ARG A CA 1
ATOM 1542 C C . ARG A 1 188 ? 7.304 0.304 -13.459 1.00 92.81 188 ARG A C 1
ATOM 1544 O O . ARG A 1 188 ? 8.285 0.883 -12.993 1.00 92.81 188 ARG A O 1
ATOM 1551 N N . VAL A 1 189 ? 6.727 0.648 -14.605 1.00 94.06 189 VAL A N 1
ATOM 1552 C CA . VAL A 1 189 ? 7.153 1.776 -15.434 1.00 94.06 189 VAL A CA 1
ATOM 1553 C C . VAL A 1 189 ? 6.134 2.898 -15.328 1.00 94.06 189 VAL A C 1
ATOM 1555 O O . VAL A 1 189 ? 4.925 2.673 -15.413 1.00 94.06 189 VAL A O 1
ATOM 1558 N N . PHE A 1 190 ? 6.642 4.113 -15.157 1.00 93.62 190 PHE A N 1
ATOM 1559 C CA . PHE A 1 190 ? 5.843 5.324 -15.063 1.00 93.62 190 PHE A CA 1
ATOM 1560 C C . PHE A 1 190 ? 6.426 6.429 -15.938 1.00 93.62 190 PHE A C 1
ATOM 1562 O O . PHE A 1 190 ? 7.623 6.443 -16.232 1.00 93.62 190 PHE A O 1
ATOM 1569 N N . LYS A 1 191 ? 5.578 7.393 -16.294 1.00 93.31 191 LYS A N 1
ATOM 1570 C CA . LYS A 1 191 ? 5.958 8.651 -16.936 1.00 93.31 191 LYS A CA 1
ATOM 1571 C C . LYS A 1 191 ? 5.585 9.824 -16.034 1.00 93.31 191 LYS A C 1
ATOM 1573 O O . LYS A 1 191 ? 4.417 9.985 -15.682 1.00 93.31 191 LYS A O 1
ATOM 1578 N N . ASP A 1 192 ? 6.562 10.652 -15.666 1.00 90.62 192 ASP A N 1
ATOM 1579 C CA . ASP A 1 192 ? 6.313 11.902 -14.934 1.00 90.62 192 ASP A CA 1
ATOM 1580 C C . ASP A 1 192 ? 5.990 13.017 -15.952 1.00 90.62 192 ASP A C 1
ATOM 1582 O O . ASP A 1 192 ? 6.877 13.395 -16.725 1.00 90.62 192 ASP A O 1
ATOM 1586 N N . PRO A 1 193 ? 4.752 13.554 -15.990 1.00 86.44 193 PRO A N 1
ATOM 1587 C CA . PRO A 1 193 ? 4.372 14.610 -16.930 1.00 86.44 193 PRO A CA 1
ATOM 1588 C C . PRO A 1 193 ? 4.976 15.980 -16.582 1.00 86.44 193 PRO A C 1
ATOM 1590 O O . PRO A 1 193 ? 4.922 16.893 -17.402 1.00 86.44 193 PRO A O 1
ATOM 1593 N N . PHE A 1 194 ? 5.541 16.143 -15.383 1.00 85.12 194 PHE A N 1
ATOM 1594 C CA . PHE A 1 194 ? 6.135 17.392 -14.904 1.00 85.12 194 PHE A CA 1
ATOM 1595 C C . PHE A 1 194 ? 7.656 17.452 -15.117 1.00 85.12 194 PHE A C 1
ATOM 1597 O O . PHE A 1 194 ? 8.265 18.511 -14.950 1.00 85.12 194 PHE A O 1
ATOM 1604 N N . TRP A 1 195 ? 8.288 16.340 -15.499 1.00 82.06 195 TRP A N 1
ATOM 1605 C CA . TRP A 1 195 ? 9.696 16.291 -15.890 1.00 82.06 195 TRP A CA 1
ATOM 1606 C C . TRP A 1 195 ? 9.866 16.530 -17.396 1.00 82.06 195 TRP A C 1
ATOM 1608 O O . TRP A 1 195 ? 9.680 15.616 -18.192 1.00 82.06 195 TRP A O 1
ATOM 1618 N N . GLY A 1 196 ? 10.282 17.737 -17.802 1.00 71.81 196 GLY A N 1
ATOM 1619 C CA . GLY A 1 196 ? 10.624 18.039 -19.204 1.00 71.81 196 GLY A CA 1
ATOM 1620 C C . GLY A 1 196 ? 9.506 17.680 -20.198 1.00 71.81 196 GLY A C 1
ATOM 1621 O O . GLY A 1 196 ? 8.334 17.868 -19.895 1.00 71.81 196 GLY A O 1
ATOM 1622 N N . ASN A 1 197 ? 9.847 17.119 -21.366 1.00 70.06 197 ASN A N 1
ATOM 1623 C CA . ASN A 1 197 ? 8.886 16.587 -22.358 1.00 70.06 197 ASN A CA 1
ATOM 1624 C C . ASN A 1 197 ? 8.163 15.292 -21.891 1.00 70.06 197 ASN A C 1
ATOM 1626 O O . ASN A 1 197 ? 7.679 14.507 -22.709 1.00 70.06 197 ASN A O 1
ATOM 1630 N N . GLY A 1 198 ? 8.096 15.057 -20.581 1.00 72.50 198 GLY A N 1
ATOM 1631 C CA . GLY A 1 198 ? 7.773 13.778 -19.971 1.00 72.50 198 GLY A CA 1
ATOM 1632 C C . GLY A 1 198 ? 9.004 12.874 -19.917 1.00 72.50 198 GLY A C 1
ATOM 1633 O O . GLY A 1 198 ? 9.654 12.647 -20.935 1.00 72.50 198 GLY A O 1
ATOM 1634 N N . THR A 1 199 ? 9.303 12.336 -18.738 1.00 87.94 199 THR A N 1
ATOM 1635 C CA . THR A 1 199 ? 10.439 11.426 -18.522 1.00 87.94 199 THR A CA 1
ATOM 1636 C C . THR A 1 199 ? 9.939 10.114 -17.935 1.00 87.94 199 THR A C 1
ATOM 1638 O O . THR A 1 199 ? 9.134 10.118 -17.000 1.00 87.94 199 THR A O 1
ATOM 1641 N N . TRP A 1 200 ? 10.428 8.996 -18.471 1.00 94.44 200 TRP A N 1
ATOM 1642 C CA . TRP A 1 200 ? 10.099 7.663 -17.981 1.00 94.44 200 TRP A CA 1
ATOM 1643 C C . TRP A 1 200 ? 11.062 7.201 -16.901 1.00 94.44 200 TRP A C 1
ATOM 1645 O O . TRP A 1 200 ? 12.250 7.531 -16.901 1.00 94.44 200 TRP A O 1
ATOM 1655 N N . PHE A 1 201 ? 10.553 6.393 -15.986 1.00 94.88 201 PHE A N 1
ATOM 1656 C CA . PHE A 1 201 ? 11.358 5.765 -14.957 1.00 94.88 201 PHE A CA 1
ATOM 1657 C C . PHE A 1 201 ? 10.781 4.405 -14.578 1.00 94.88 201 PHE A C 1
ATOM 1659 O O . PHE A 1 201 ? 9.581 4.154 -14.699 1.00 94.88 201 PHE A O 1
ATOM 1666 N N . VAL A 1 202 ? 11.667 3.527 -14.122 1.00 95.00 202 VAL A N 1
ATOM 1667 C CA . VAL A 1 202 ? 11.333 2.206 -13.588 1.00 95.00 202 VAL A CA 1
ATOM 1668 C C . VAL A 1 202 ? 11.500 2.255 -12.080 1.00 95.00 202 VAL A C 1
ATOM 1670 O O . VAL A 1 202 ? 12.509 2.772 -11.599 1.00 95.00 202 VAL A O 1
ATOM 1673 N N . VAL A 1 203 ? 10.544 1.707 -11.339 1.00 93.81 203 VAL A N 1
ATOM 1674 C CA . VAL A 1 203 ? 10.631 1.543 -9.883 1.00 93.81 203 VAL A CA 1
ATOM 1675 C C . VAL A 1 203 ? 10.662 0.072 -9.506 1.00 93.81 203 VAL A C 1
ATOM 1677 O O . VAL A 1 203 ? 10.030 -0.739 -10.176 1.00 93.81 203 VAL A O 1
ATOM 1680 N N . ASP A 1 204 ? 11.386 -0.247 -8.437 1.00 92.00 204 ASP A N 1
ATOM 1681 C CA . ASP A 1 204 ? 11.268 -1.499 -7.694 1.00 92.00 204 ASP A CA 1
ATOM 1682 C C . ASP A 1 204 ? 10.312 -1.267 -6.523 1.00 92.00 204 ASP A C 1
ATOM 1684 O O . ASP A 1 204 ? 10.586 -0.482 -5.607 1.00 92.00 204 ASP A O 1
ATOM 1688 N N . ASP A 1 205 ? 9.164 -1.936 -6.573 1.00 83.19 205 ASP A N 1
ATOM 1689 C CA . ASP A 1 205 ? 8.092 -1.773 -5.597 1.00 83.19 205 ASP A CA 1
ATOM 1690 C C . ASP A 1 205 ? 8.463 -2.243 -4.189 1.00 83.19 205 ASP A C 1
ATOM 1692 O O . ASP A 1 205 ? 7.899 -1.745 -3.206 1.00 83.19 205 ASP A O 1
ATOM 1696 N N . ILE A 1 206 ? 9.425 -3.157 -4.077 1.00 80.25 206 ILE A N 1
ATOM 1697 C CA . ILE A 1 206 ? 9.865 -3.733 -2.809 1.00 80.25 206 ILE A CA 1
ATOM 1698 C C . ILE A 1 206 ? 10.942 -2.851 -2.180 1.00 80.25 206 ILE A C 1
ATOM 1700 O O . ILE A 1 206 ? 10.857 -2.522 -0.996 1.00 80.25 206 ILE A O 1
ATOM 1704 N N . GLU A 1 207 ? 11.953 -2.453 -2.955 1.00 83.75 207 GLU A N 1
ATOM 1705 C CA . GLU A 1 207 ? 13.072 -1.651 -2.439 1.00 83.75 207 GLU A CA 1
ATOM 1706 C C . GLU A 1 207 ? 12.724 -0.157 -2.299 1.00 83.75 207 GLU A C 1
ATOM 1708 O O . GLU A 1 207 ? 13.347 0.556 -1.505 1.00 83.75 207 GLU A O 1
ATOM 1713 N N . GLY A 1 208 ? 11.707 0.326 -3.025 1.00 85.88 208 GLY A N 1
ATOM 1714 C CA . GLY A 1 208 ? 11.285 1.730 -2.996 1.00 85.88 208 GLY A CA 1
ATOM 1715 C C . GLY A 1 208 ? 12.250 2.678 -3.719 1.00 85.88 208 GLY A C 1
ATOM 1716 O O . GLY A 1 208 ? 12.205 3.896 -3.515 1.00 85.88 208 GLY A O 1
ATOM 1717 N N . ASP A 1 209 ? 13.119 2.126 -4.562 1.00 91.69 209 ASP A N 1
ATOM 1718 C CA . ASP A 1 209 ? 14.078 2.848 -5.392 1.00 91.69 209 ASP A CA 1
ATOM 1719 C C . ASP A 1 209 ? 13.735 2.667 -6.879 1.00 91.69 209 ASP A C 1
ATOM 1721 O O . ASP A 1 209 ? 12.990 1.769 -7.266 1.00 91.69 209 ASP A O 1
ATOM 1725 N N . GLY A 1 210 ? 14.266 3.538 -7.729 1.00 94.62 210 GLY A N 1
ATOM 1726 C CA . GLY A 1 210 ? 14.042 3.485 -9.165 1.00 94.62 210 GLY A CA 1
ATOM 1727 C C . GLY A 1 210 ? 15.099 4.233 -9.960 1.00 94.62 210 GLY A C 1
ATOM 1728 O O . GLY A 1 210 ? 15.968 4.909 -9.399 1.00 94.62 210 GLY A O 1
ATOM 1729 N N . VAL A 1 211 ? 15.018 4.127 -11.283 1.00 95.44 211 VAL A N 1
ATOM 1730 C CA . VAL A 1 211 ? 15.939 4.789 -12.212 1.00 95.4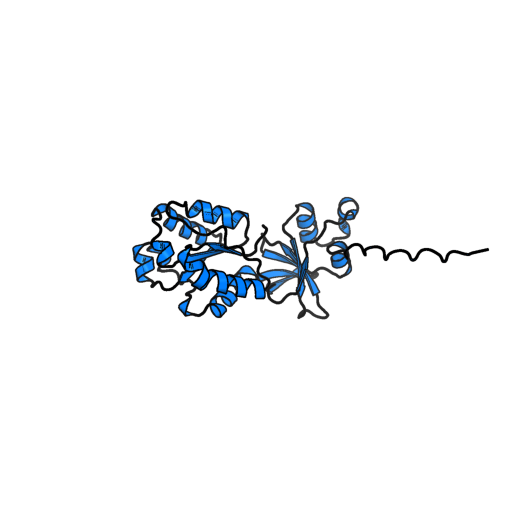4 211 VAL A CA 1
ATOM 1731 C C . VAL A 1 211 ? 15.206 5.383 -13.403 1.00 95.44 211 VAL A C 1
ATOM 1733 O O . VAL A 1 211 ? 14.229 4.817 -13.892 1.00 95.44 211 VAL A O 1
ATOM 1736 N N . VAL A 1 212 ? 15.700 6.522 -13.881 1.00 94.44 212 VAL A N 1
ATOM 1737 C CA . VAL A 1 212 ? 15.251 7.116 -15.145 1.00 94.44 212 VAL A CA 1
ATOM 1738 C C . VAL A 1 212 ? 15.688 6.231 -16.312 1.00 94.44 212 VAL A C 1
ATOM 1740 O O . VAL A 1 212 ? 16.799 5.694 -16.308 1.00 94.44 212 VAL A O 1
ATOM 1743 N N . ILE A 1 213 ? 14.817 6.103 -17.311 1.00 92.81 213 ILE A N 1
ATOM 1744 C CA . ILE A 1 213 ? 15.100 5.406 -18.566 1.00 92.81 213 ILE A CA 1
ATOM 1745 C C . ILE A 1 213 ? 14.874 6.336 -19.758 1.00 92.81 213 ILE A C 1
ATOM 1747 O O . ILE A 1 213 ? 14.060 7.260 -19.703 1.00 92.81 213 ILE A O 1
ATOM 1751 N N . ASN A 1 214 ? 15.608 6.089 -20.839 1.00 90.56 214 ASN A N 1
ATOM 1752 C CA . ASN A 1 214 ? 15.413 6.798 -22.100 1.00 90.56 214 ASN A CA 1
ATOM 1753 C C . ASN A 1 214 ? 14.298 6.150 -22.947 1.00 90.56 214 ASN A C 1
ATOM 1755 O O . ASN A 1 214 ? 13.746 5.111 -22.588 1.00 90.56 214 ASN A O 1
ATOM 1759 N N . GLU A 1 215 ? 13.959 6.778 -24.072 1.00 90.00 215 GLU A N 1
ATOM 1760 C CA . GLU A 1 215 ? 12.881 6.322 -24.960 1.00 90.00 215 GLU A CA 1
ATOM 1761 C C . GLU A 1 215 ? 13.151 4.938 -25.574 1.00 90.00 215 GLU A C 1
ATOM 1763 O O . GLU A 1 215 ? 12.248 4.107 -25.629 1.00 90.00 215 GLU A O 1
ATOM 1768 N N . ASP A 1 216 ? 14.392 4.645 -25.973 1.00 88.44 216 ASP A N 1
ATOM 1769 C CA . ASP A 1 216 ? 14.757 3.331 -26.520 1.00 88.44 216 ASP A CA 1
ATOM 1770 C C . ASP A 1 216 ? 14.551 2.222 -25.480 1.00 88.44 216 ASP A C 1
ATOM 1772 O O . ASP A 1 216 ? 13.924 1.200 -25.757 1.00 88.44 216 ASP A O 1
ATOM 1776 N N . GLN A 1 217 ? 15.017 2.457 -24.250 1.00 90.50 217 GLN A N 1
ATOM 1777 C CA . GLN A 1 217 ? 14.810 1.559 -23.115 1.00 90.50 217 GLN A CA 1
ATOM 1778 C C . GLN A 1 217 ? 13.325 1.405 -22.792 1.00 90.50 217 GLN A C 1
ATOM 1780 O O . GLN A 1 217 ? 12.878 0.297 -22.514 1.00 90.50 217 GLN A O 1
ATOM 1785 N N . PHE A 1 218 ? 12.552 2.491 -22.837 1.00 92.44 218 PHE A N 1
ATOM 1786 C CA . PHE A 1 218 ? 11.107 2.431 -22.645 1.00 92.44 218 PHE A CA 1
ATOM 1787 C C . PHE A 1 218 ? 10.442 1.528 -23.688 1.00 92.44 218 PHE A C 1
ATOM 1789 O O . PHE A 1 218 ? 9.710 0.623 -23.309 1.00 92.44 218 PHE A O 1
ATOM 1796 N N . ASN A 1 219 ? 10.749 1.708 -24.973 1.00 91.38 219 ASN A N 1
ATOM 1797 C CA . ASN A 1 219 ? 10.177 0.904 -26.056 1.00 91.38 219 ASN A CA 1
ATOM 1798 C C . ASN A 1 219 ? 10.582 -0.578 -25.980 1.00 91.38 219 ASN A C 1
ATOM 1800 O O . ASN A 1 219 ? 9.791 -1.451 -26.336 1.00 91.38 219 ASN A O 1
ATOM 1804 N N . ASP A 1 220 ? 11.795 -0.874 -25.505 1.00 90.44 220 ASP A N 1
ATOM 1805 C CA . ASP A 1 220 ? 12.244 -2.247 -25.259 1.00 90.44 220 ASP A CA 1
ATOM 1806 C C . ASP A 1 220 ? 11.492 -2.902 -24.081 1.00 90.44 220 ASP A C 1
ATOM 1808 O O . ASP A 1 220 ? 11.174 -4.092 -24.132 1.00 90.44 220 ASP A O 1
ATOM 1812 N N . LEU A 1 221 ? 11.218 -2.143 -23.013 1.00 92.00 221 LEU A N 1
ATOM 1813 C CA . LEU A 1 221 ? 10.585 -2.639 -21.784 1.00 92.00 221 LEU A CA 1
ATOM 1814 C C . LEU A 1 221 ? 9.051 -2.643 -21.847 1.00 92.00 221 LEU A C 1
ATOM 1816 O O . LEU A 1 221 ? 8.421 -3.501 -21.236 1.00 92.00 221 LEU A O 1
ATOM 1820 N N . ILE A 1 222 ? 8.443 -1.706 -22.568 1.00 93.44 222 ILE A N 1
ATOM 1821 C CA . ILE A 1 222 ? 6.996 -1.561 -22.769 1.00 93.44 222 ILE A CA 1
ATOM 1822 C C . ILE A 1 222 ? 6.742 -1.545 -24.284 1.00 93.44 222 ILE A C 1
ATOM 1824 O O . ILE A 1 222 ? 6.422 -0.504 -24.863 1.00 93.44 222 ILE A O 1
ATOM 1828 N N . PRO A 1 223 ? 6.928 -2.684 -24.977 1.00 89.06 223 PRO A N 1
ATOM 1829 C CA . PRO A 1 223 ? 6.685 -2.738 -26.407 1.00 89.06 223 PRO A CA 1
ATOM 1830 C C . PRO A 1 223 ? 5.197 -2.491 -26.692 1.00 89.06 223 PRO A C 1
ATOM 1832 O O . PRO A 1 223 ? 4.337 -2.962 -25.936 1.00 89.06 223 PRO A O 1
ATOM 1835 N N . PRO A 1 224 ? 4.858 -1.798 -27.795 1.00 82.75 224 PRO A N 1
ATOM 1836 C CA . PRO A 1 224 ? 3.470 -1.631 -28.195 1.00 82.75 224 PRO A CA 1
ATOM 1837 C C . PRO A 1 224 ? 2.816 -3.005 -28.347 1.00 82.75 224 PRO A C 1
ATOM 1839 O O . PRO A 1 224 ? 3.434 -3.950 -28.849 1.00 82.75 224 PRO A O 1
ATOM 1842 N N . SER A 1 225 ? 1.556 -3.122 -27.919 1.00 73.25 225 SER A N 1
ATOM 1843 C CA . SER A 1 225 ? 0.797 -4.359 -28.102 1.00 73.25 225 SER A CA 1
ATOM 1844 C C . SER A 1 225 ? 0.869 -4.787 -29.571 1.00 73.25 225 SER A C 1
ATOM 1846 O O . SER A 1 225 ? 0.773 -3.917 -30.445 1.00 73.25 225 SER A O 1
ATOM 1848 N N . PRO A 1 226 ? 1.039 -6.092 -29.868 1.00 61.59 226 PRO A N 1
ATOM 1849 C CA . PRO A 1 226 ? 1.079 -6.556 -31.244 1.00 61.59 226 PRO A CA 1
ATOM 1850 C C . PRO A 1 226 ? -0.186 -6.059 -31.930 1.00 61.59 226 PRO A C 1
ATOM 1852 O O . PRO A 1 226 ? -1.300 -6.372 -31.508 1.00 61.59 226 PRO A O 1
ATOM 1855 N N . THR A 1 227 ? -0.010 -5.210 -32.938 1.00 49.22 227 THR A N 1
ATOM 1856 C CA . THR A 1 227 ? -1.120 -4.670 -33.709 1.00 49.22 227 THR A CA 1
ATOM 1857 C C . THR A 1 227 ? -1.855 -5.875 -34.272 1.00 49.22 227 THR A C 1
ATOM 1859 O O . THR A 1 227 ? -1.252 -6.667 -34.999 1.00 49.22 227 THR A O 1
ATOM 1862 N N . THR A 1 228 ? -3.128 -6.064 -33.912 1.00 39.34 228 THR A N 1
ATOM 1863 C CA . THR A 1 228 ? -3.961 -7.067 -34.578 1.00 39.34 228 THR A CA 1
ATOM 1864 C C . THR A 1 228 ? -3.828 -6.799 -36.074 1.00 39.34 228 THR A C 1
ATOM 1866 O O . THR A 1 228 ? -4.127 -5.672 -36.486 1.00 39.34 228 THR A O 1
ATOM 1869 N N . PRO A 1 229 ? -3.330 -7.750 -36.886 1.00 43.03 229 PRO A N 1
ATOM 1870 C CA . PRO A 1 229 ? -3.214 -7.518 -38.313 1.00 43.03 229 PRO A CA 1
ATOM 1871 C C . PRO A 1 229 ? -4.603 -7.131 -38.809 1.00 43.03 229 PRO A C 1
ATOM 1873 O O . PRO A 1 229 ? -5.574 -7.856 -38.578 1.00 43.03 229 PRO A O 1
ATOM 1876 N N . SER A 1 230 ? -4.713 -5.946 -39.414 1.00 43.22 230 SER A N 1
ATOM 1877 C CA . SER A 1 230 ? -5.960 -5.515 -40.035 1.00 43.22 230 SER A CA 1
ATOM 1878 C C . SER A 1 230 ? -6.424 -6.633 -40.969 1.00 43.22 230 SER A C 1
ATOM 1880 O O . SER A 1 230 ? -5.572 -7.198 -41.666 1.00 43.22 230 SER A O 1
ATOM 1882 N N . PRO A 1 231 ? -7.721 -6.995 -40.978 1.00 45.03 231 PRO A N 1
ATOM 1883 C CA . PRO A 1 231 ? -8.211 -8.040 -41.862 1.00 45.03 231 PRO A CA 1
ATOM 1884 C C . PRO A 1 231 ? -7.786 -7.666 -43.277 1.00 45.03 231 PRO A C 1
ATOM 1886 O O . PRO A 1 231 ? -8.170 -6.617 -43.793 1.00 45.03 231 PRO A O 1
ATOM 1889 N N . THR A 1 232 ? -6.901 -8.477 -43.853 1.00 47.50 232 THR A N 1
ATOM 1890 C CA . THR A 1 232 ? -6.393 -8.268 -45.200 1.00 47.50 232 THR A CA 1
ATOM 1891 C C . THR A 1 232 ? -7.607 -8.268 -46.111 1.00 47.50 232 THR A C 1
ATOM 1893 O O . THR A 1 232 ? -8.298 -9.282 -46.212 1.00 47.50 232 THR A O 1
ATOM 1896 N N . THR A 1 233 ? -7.918 -7.120 -46.712 1.00 46.94 233 THR A N 1
ATOM 1897 C CA . THR A 1 233 ? -8.981 -7.023 -47.707 1.00 46.94 233 THR A CA 1
ATOM 1898 C C . THR A 1 233 ? -8.695 -8.090 -48.764 1.00 46.94 233 THR A C 1
ATOM 1900 O O . THR A 1 233 ? -7.602 -8.066 -49.340 1.00 46.94 233 THR A O 1
ATOM 1903 N N . PRO A 1 234 ? -9.595 -9.063 -48.994 1.00 51.56 234 PRO A N 1
ATOM 1904 C CA . PRO A 1 234 ? -9.360 -10.058 -50.024 1.00 51.56 234 PRO A CA 1
ATOM 1905 C C . PRO A 1 234 ? -9.215 -9.336 -51.372 1.00 51.56 234 PRO A C 1
ATOM 1907 O O . PRO A 1 234 ? -9.901 -8.331 -51.600 1.00 51.56 234 PRO A O 1
ATOM 1910 N N . PRO A 1 235 ? -8.309 -9.794 -52.254 1.00 54.91 235 PRO A N 1
ATOM 1911 C CA . PRO A 1 235 ? -8.140 -9.175 -53.559 1.00 54.91 235 PRO A CA 1
ATOM 1912 C C . PRO A 1 235 ? -9.473 -9.217 -54.322 1.00 54.91 235 PRO A C 1
ATOM 1914 O O . PRO A 1 235 ? -10.232 -10.181 -54.169 1.00 54.91 235 PRO A O 1
ATOM 1917 N N . PRO A 1 236 ? -9.787 -8.185 -55.125 1.00 49.78 236 PRO A N 1
ATOM 1918 C CA . PRO A 1 236 ? -11.034 -8.146 -55.869 1.00 49.78 236 PRO A CA 1
ATOM 1919 C C . PRO A 1 236 ? -11.105 -9.356 -56.798 1.00 49.78 236 PRO A C 1
ATOM 1921 O O . PRO A 1 236 ? -10.180 -9.623 -57.565 1.00 49.78 236 PRO A O 1
ATOM 1924 N N . THR A 1 237 ? -12.210 -10.090 -56.711 1.00 52.88 237 THR A N 1
ATOM 1925 C CA . THR A 1 237 ? -12.499 -11.235 -57.568 1.00 52.88 237 THR A CA 1
ATOM 1926 C C . THR A 1 237 ? -12.560 -10.751 -59.015 1.00 52.88 237 THR A C 1
ATOM 1928 O O . THR A 1 237 ? -13.520 -10.093 -59.416 1.00 52.88 237 THR A O 1
ATOM 1931 N N . SER A 1 238 ? -11.528 -11.037 -59.807 1.00 51.75 238 SER A N 1
ATOM 1932 C CA . SER A 1 238 ? -11.563 -10.810 -61.248 1.00 51.75 238 SER A CA 1
ATOM 1933 C C . SER A 1 238 ? -12.486 -11.855 -61.871 1.00 51.75 238 SER A C 1
ATOM 1935 O O . SER A 1 238 ? -12.115 -13.022 -61.978 1.00 51.75 238 SER A O 1
ATOM 1937 N N . TYR A 1 239 ? -13.694 -11.446 -62.251 1.00 55.47 239 TYR A N 1
ATOM 1938 C CA . TYR A 1 239 ? -14.541 -12.222 -63.150 1.00 55.47 239 TYR A CA 1
ATOM 1939 C C . TYR A 1 239 ? -14.098 -11.956 -64.586 1.00 55.47 239 TYR A C 1
ATOM 1941 O O . TYR A 1 239 ? -14.367 -10.869 -65.089 1.00 55.47 239 TYR A O 1
ATOM 1949 N N . PHE A 1 240 ? -13.450 -12.939 -65.213 1.00 50.91 240 PHE A N 1
ATOM 1950 C CA . PHE A 1 240 ? -13.478 -13.197 -66.655 1.00 50.91 240 PHE A CA 1
ATOM 1951 C C . PHE A 1 240 ? -13.259 -14.690 -66.895 1.00 50.91 240 PHE A C 1
ATOM 1953 O O . PHE A 1 240 ? -12.351 -15.256 -66.245 1.00 50.91 240 PHE A O 1
#

Sequence (240 aa):
MDWDLFISHASEDKDEIVRPLANIFSANNVNVWYDEFEFEIGDNLRETIENGLRNSRYGLVVLSQHFFEKYWPKRELDGLITLETTGNDRILPIWHKVTAEDVKKHVLLLAGRYGLSTNEGLNVIADKISKKICTFRITDHFGRKEKRNISCCNYEGIPVIPAWLKTEPDRISCVWLLERLTKRAELRVFKDPFWGNGTWFVVDDIEGDGVVINEDQFNDLIPPSPTTPSPTTPPPTSYF

Organism: NCBI:txid2605989

pLDDT: mean 84.72, std 12.35, range [39.34, 96.81]

=== Feature glossary ===
Reading guide. The protein is described through the following features:

Foldseek 3Di. A 3Di character summarizes, for each residue, the relative orientation of the Cα frame of its nearest spatial neighbor. Because it encodes fold topology rather than chemistry, 3Di alignments detect remote structural similarity that sequence alignment misses.

Contact-map, Ramachandran, and PAE plots. Plot images: a contact map (which residues are close in 3D, as an N×N binary image), a Ramachandran scatter (backbone torsion angles, revealing secondary-structure composition at a glance), and — for AlphaFold structures — a PAE heatmap (pairwise prediction confidence).

Radius of gyration, Cα contacts, bounding box. Radius of gyration (Rg) is the root-mean-square distance of Cα atoms from their centroid — a single number for overall size and compactness. A globular domain of N residues has Rg ≈ 2.2·N^0.38 Å; an extended or disordered chain has a much larger Rg. The Cα contact count is the number of residue pairs whose Cα atoms are within 8 Å and are more than four positions apart in sequence — a standard proxy for tertiary packing density. The bounding box is the smallest axis-aligned box enclosing all Cα atoms.

Secondary structure (8-state, DSSP). Eight-state secondary structure (DSSP): H is the canonical α-helix, G the tighter 3₁₀-helix, I the wider π-helix; E/B are β-structure, T and S are turns and bends, and '-' is everything else. DSSP derives these from the pattern of main-chain N–H···O=C hydrogen bonds, not from the sequence.

B-factor. B-factor (Debye–Waller factor) reflects atomic displacement in the crystal lattice. It is an experimental observable (units Å²), not a prediction; low values mean the atom is pinned down, high values mean it moves or is heterogeneous across the crystal.

pLDDT. pLDDT is the predicted lDDT-Cα score: AlphaFold's confidence that the local environment of each residue (all inter-atomic distances within 15 Å) is correctly placed. It is a per-residue number between 0 and 100, with higher meaning more reliable.

Nearest PDB structures. Nearest PDB neighbors are the top structural matches found by Foldseek when searching this structure against the entire Protein Data Bank. Each hit reports a TM-score (0 to 1; >0.5 almost always implies the same fold) and an E-value. These are *structural* homologs — they may share no detectable sequence similarity.

Solvent-accessible surface area. Accessible surface area quantifies burial. A residue with SASA near zero is packed into the hydrophobic core; one with SASA >100 Å² sits on the surface. Computed here via the Shrake–Rupley numerical algorithm with a 1.4 Å probe.

Rendered structure images. Structure images are PyMOL renders from six orthogonal camera directions. Cartoon representation draws helices as coils and strands as arrows; sticks shows the backbone as bonds; surface shows the solvent-excluded envelope. Rainbow coloring maps sequence position to hue (blue→red, N→C); chain coloring assigns a distinct color per polypeptide.

Backbone torsions (φ/ψ). φ (phi) and ψ (psi) are the two rotatable backbone dihedrals per residue: φ is the C(i-1)–N–Cα–C torsion, ψ is the N–Cα–C–N(i+1) torsion, both in degrees on (−180°, 180°]. α-helical residues cluster near (−60°, −45°); β-strand residues near (−120°, +130°). A Ramachandran plot is simply a scatter of (φ, ψ) for every residue.

Predicted aligned error. Predicted Aligned Error (PAE) is an AlphaFold confidence matrix: entry (i, j) is the expected error in the position of residue j, in ångströms, when the prediction is superimposed on the true structure at residue i. Low PAE within a block of residues means that block is internally rigid and well-predicted; high PAE between two blocks means their relative placement is uncertain even if each block individually is confident.

mmCIF coordinates. Structure coordinates are given as an mmCIF _atom_site loop: one row per atom with element, residue name, chain id, sequence number, and x/y/z position in Å. Only the four main-chain atoms per residue are included here; side chains are omitted to keep the record compact.

InterPro / GO / CATH / organism. Database cross-references. InterPro integrates a dozen domain/family signature databases into unified entries with residue-range hits. GO terms attach function/process/location labels with ev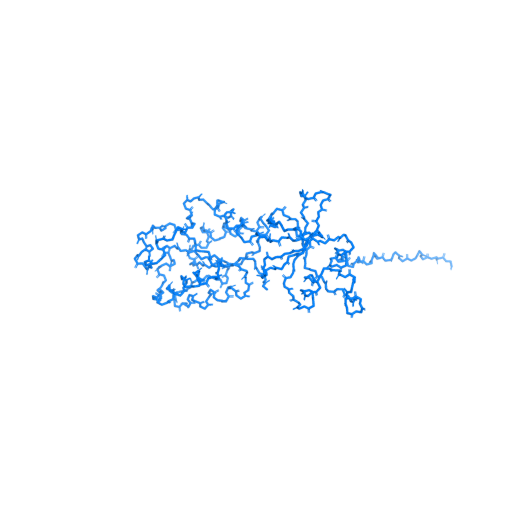idence codes. CATH codes position the fold in a four-level structural taxonomy. Organism is the NCBI-taxonomy species name.

Secondary structure (3-state, P-SEA). SS3 is a coarse helix/strand/coil call (letters a/b/c) made by the P-SEA algorithm from inter-Cα distances and dihedrals. It is less detailed than DSSP but needs only Cα positions.

Sequence. Sequence gives the chain of amino acids in standard one-letter code (A=alanine, C=cysteine, …, Y=tyrosine), read N→C. It is the only feature that is directly encoded by the gene; all structural features are derived from the folded form of this sequence.